Protein AF-C5KMA2-F1 (afdb_monomer)

Nearest PDB structures (foldseek):
  8utm-assembly1_E  TM=3.284E-01  e=1.415E-01  synthetic construct
  1k3s-assembly1_B  TM=2.053E-01  e=3.858E-01  Salmonella enterica
  8ayv-assembly1_B  TM=1.924E-01  e=4.341E-01  Pseudomonas putida KT2440

Mean predicted aligned error: 7.2 Å

Solvent-accessible surface area (backbone atoms only — not comparable to full-atom values): 13976 Å² total; per-residue (Å²): 108,71,67,28,50,58,57,53,52,72,71,67,82,61,58,69,71,65,52,49,52,53,50,47,38,59,74,72,60,26,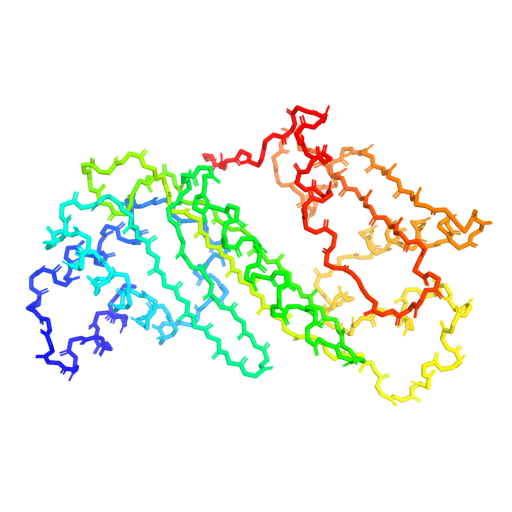44,60,57,71,64,57,69,71,72,45,52,58,66,54,50,30,52,53,50,51,53,49,53,51,27,50,52,50,15,62,76,67,79,42,86,65,38,62,55,75,50,78,56,99,55,34,37,40,38,39,34,31,59,42,74,76,54,41,55,57,48,53,52,49,55,38,52,64,57,68,69,50,72,90,52,49,74,48,79,45,80,48,55,29,74,33,28,94,40,98,89,44,89,40,25,35,35,36,40,39,35,40,59,39,63,51,66,82,91,56,58,70,82,76,48,73,84,60,57,58,51,88,74,76,41,34,65,64,62,57,73,77,41,55,71,73,58,48,52,54,52,34,55,49,44,49,50,19,66,73,66,65,36,72,42,76,48,76,47,76,40,53,71,92,79,34,86,53,90,89,39,69,40,80,49,77,44,70,57,66,87,84,70,66,79,76,72,58,57,68,60,52,55,45,52,31,56,78,68,73,45,69,92,69,74,81,130

Foldseek 3Di:
DVLLLVLQVVVVPDDSVVSVVLVCCVPPPQAWDVVVVVVDDSVVVSVVSVLQVVQVVVCVVVVHLWGWDKDDDPFKIKIKTFPDPVTVVVVLVVVQVSQLPDDQWDKDKDKIWTPDRSDNPHDTTMIMIIIGIFHAPPPDDPVNCLLPLPCVRPPGPVVVVVDDPVVSVVSSVLSVVCSVVVAKDWDKDDDDCSRDVDPPDIDIDIDHNDPVPSDGPCSVVVVVVCVVVVHDPDSDD

InterPro domains:
  IPR055480 NAD-dependent glutamate dehydrogenase, N-terminal domain [PF23147] (1-57)
  IPR056365 NAD-specific glutamate dehydrogenase, second domain [PF23152] (67-193)

Organism: Perkinsus marinus (strain ATCC 50983 / TXsc) (NCBI:txid423536)

Radius of gyration: 19.98 Å; Cα contacts (8 Å, |Δi|>4): 292; chains: 1; bounding box: 49×38×52 Å

pLDDT: mean 85.27, std 11.68, range [31.72, 97.31]

Secondary structure (DSSP, 8-state):
-HHHHHHHHTT--S-HHHHHHHHHIIIIIS---HHHHHHS-HHHHHHHHHHHHHHHHHHHHTT----EEEEE-SSEEEEEEE--HHHHHHHHHHHHHHHHT-SSEEEEEEEEE-SS-SSTT-SSPEEEEEEEEEE--TTS-GGGGTT---HHHHS-HHHHHHS-HHHHHHHHHHHHHHHHHTS-EEEEEEPPTTT--STT-EEEEEE---SS-S----HHHHHHHHHHTT---PPP-

Structure (mmCIF, N/CA/C/O backbone):
data_AF-C5KMA2-F1
#
_entry.id   AF-C5KMA2-F1
#
loop_
_atom_site.group_PDB
_atom_site.id
_atom_site.type_symbol
_atom_site.label_atom_id
_atom_site.label_alt_id
_atom_site.label_comp_id
_atom_site.label_asym_id
_atom_site.label_entity_id
_atom_site.label_seq_id
_atom_site.pdbx_PDB_ins_code
_atom_site.Cartn_x
_atom_site.Cartn_y
_atom_site.Cartn_z
_atom_site.occupancy
_atom_site.B_iso_or_equiv
_atom_site.auth_seq_id
_atom_site.auth_comp_id
_atom_site.auth_asym_id
_atom_site.auth_atom_id
_atom_site.pdbx_PDB_model_num
ATOM 1 N N . MET A 1 1 ? -21.456 0.333 3.947 1.00 90.38 1 MET A N 1
ATOM 2 C CA . MET A 1 1 ? -21.870 0.334 5.371 1.00 90.38 1 MET A CA 1
ATOM 3 C C . MET A 1 1 ? -22.811 -0.823 5.721 1.00 90.38 1 MET A C 1
ATOM 5 O O . MET A 1 1 ? -22.363 -1.734 6.401 1.00 90.38 1 MET A O 1
ATOM 9 N N . THR A 1 2 ? -24.062 -0.872 5.239 1.00 93.31 2 THR A N 1
ATOM 10 C CA . THR A 1 2 ? -25.059 -1.894 5.658 1.00 93.31 2 THR A CA 1
ATOM 11 C C . THR A 1 2 ? -24.636 -3.343 5.397 1.00 93.31 2 THR A C 1
ATOM 13 O O . THR A 1 2 ? -24.846 -4.215 6.239 1.00 93.31 2 THR A O 1
ATOM 16 N N . GLN A 1 3 ? -23.999 -3.607 4.252 1.00 95.31 3 GLN A N 1
ATOM 17 C CA . GLN A 1 3 ? -23.481 -4.940 3.933 1.00 95.31 3 GLN A CA 1
ATOM 18 C C . GLN A 1 3 ? -22.364 -5.359 4.902 1.00 95.31 3 GLN A C 1
ATOM 20 O O . GLN A 1 3 ? -22.400 -6.470 5.411 1.00 95.31 3 GLN A O 1
ATOM 25 N N . VAL A 1 4 ? -21.429 -4.454 5.214 1.00 95.69 4 VAL A N 1
ATOM 26 C CA . VAL A 1 4 ? -20.349 -4.679 6.194 1.00 95.69 4 VAL A CA 1
ATOM 27 C C . VAL A 1 4 ? -20.921 -4.974 7.580 1.00 95.69 4 VAL A C 1
ATOM 29 O O . VAL A 1 4 ? -20.549 -5.971 8.189 1.00 95.69 4 VAL A O 1
ATOM 32 N N . PHE A 1 5 ? -21.894 -4.177 8.039 1.00 95.44 5 PHE A N 1
ATOM 33 C CA . PHE A 1 5 ? -22.592 -4.428 9.305 1.00 95.44 5 PHE A CA 1
ATOM 34 C C . PHE A 1 5 ? -23.215 -5.824 9.338 1.00 95.44 5 PHE A C 1
ATOM 36 O O . PHE A 1 5 ? -23.026 -6.564 10.297 1.00 95.44 5 PHE A O 1
ATOM 43 N N . SER A 1 6 ? -23.912 -6.196 8.262 1.00 94.94 6 SER A N 1
ATOM 44 C CA . SER A 1 6 ? -24.585 -7.492 8.146 1.00 94.94 6 SER A CA 1
ATOM 45 C C . SER A 1 6 ? -23.615 -8.673 8.148 1.00 94.94 6 SER A C 1
ATOM 47 O O . SER A 1 6 ? -24.009 -9.762 8.551 1.00 94.94 6 SER A O 1
ATOM 49 N N . ILE A 1 7 ? -22.381 -8.488 7.671 1.00 95.56 7 ILE A N 1
ATOM 50 C CA . ILE A 1 7 ? -21.339 -9.520 7.705 1.00 95.56 7 ILE A CA 1
ATOM 51 C C . ILE A 1 7 ? -20.840 -9.688 9.143 1.00 95.56 7 ILE A C 1
ATOM 53 O O . ILE A 1 7 ? -20.938 -10.783 9.682 1.00 95.56 7 ILE A O 1
ATOM 57 N N . ILE A 1 8 ? -20.409 -8.598 9.788 1.00 93.94 8 ILE A N 1
ATOM 58 C CA . ILE A 1 8 ? -19.794 -8.656 11.124 1.00 93.94 8 ILE A CA 1
ATOM 59 C C . ILE A 1 8 ? -20.809 -9.083 12.196 1.00 93.94 8 ILE A C 1
ATOM 61 O O . ILE A 1 8 ? -20.500 -9.899 13.059 1.00 93.94 8 ILE A O 1
ATOM 65 N N . ILE A 1 9 ? -22.050 -8.582 12.152 1.00 94.25 9 ILE A N 1
ATOM 66 C CA . ILE A 1 9 ? -23.041 -8.891 13.197 1.00 94.25 9 ILE A CA 1
ATOM 67 C C . ILE A 1 9 ? -23.449 -10.372 13.211 1.00 94.25 9 ILE A C 1
ATOM 69 O O . ILE A 1 9 ? -23.814 -10.897 14.261 1.00 94.25 9 ILE A O 1
ATOM 73 N N . LYS A 1 10 ? -23.365 -11.063 12.064 1.00 92.62 10 LYS A N 1
ATOM 74 C CA . LYS A 1 10 ? -23.682 -12.497 11.956 1.00 92.62 10 LYS A CA 1
ATOM 75 C C . LYS A 1 10 ? -22.701 -13.382 12.718 1.00 92.62 10 LYS A C 1
ATOM 77 O O . LYS A 1 10 ? -23.063 -14.500 13.064 1.00 92.62 10 LYS A O 1
ATOM 82 N N . GLU A 1 11 ? -21.498 -12.892 12.993 1.00 88.31 11 GLU A N 1
ATOM 83 C CA . GLU A 1 11 ? -20.495 -13.615 13.776 1.00 88.31 11 GLU A CA 1
ATOM 84 C C . GLU A 1 11 ? -20.852 -13.643 15.272 1.00 88.31 11 GLU A C 1
ATOM 86 O O . GLU A 1 11 ? -20.332 -14.470 16.014 1.00 88.31 11 GLU A O 1
ATOM 91 N N . GLY A 1 12 ? -21.761 -12.768 15.728 1.00 86.62 12 GLY A N 1
ATOM 92 C CA . GLY A 1 12 ? -22.309 -12.794 17.089 1.00 86.62 12 GLY A CA 1
ATOM 93 C C . GLY A 1 12 ? -21.349 -12.333 18.191 1.00 86.62 12 GLY A C 1
ATOM 94 O O . GLY A 1 12 ? -21.665 -12.484 19.368 1.00 86.62 12 GLY A O 1
ATOM 95 N N . VAL A 1 13 ? -20.194 -11.764 17.829 1.00 85.88 13 VAL A N 1
ATOM 96 C CA . VAL A 1 13 ? -19.135 -11.364 18.777 1.00 85.88 13 VAL A CA 1
ATOM 97 C C . VAL A 1 13 ? -19.357 -9.959 19.353 1.00 85.88 13 VAL A C 1
ATOM 99 O O . VAL A 1 13 ? -19.002 -9.690 20.499 1.00 85.88 13 VAL A O 1
ATOM 102 N N . LEU A 1 14 ? -19.944 -9.044 18.574 1.00 87.62 14 LEU A N 1
ATOM 103 C CA . LEU A 1 14 ? -20.042 -7.619 18.909 1.00 87.62 14 LEU A CA 1
ATOM 104 C C . LEU A 1 14 ? -21.494 -7.173 19.116 1.00 87.62 14 LEU A C 1
ATOM 106 O O . LEU A 1 14 ? -22.400 -7.576 18.388 1.00 87.62 14 LEU A O 1
ATOM 110 N N . ALA A 1 15 ? -21.715 -6.272 20.077 1.00 91.00 15 ALA A N 1
ATOM 111 C CA . ALA A 1 15 ? -23.022 -5.659 20.297 1.00 91.00 15 ALA A CA 1
ATOM 112 C C . ALA A 1 15 ? -23.399 -4.723 19.134 1.00 91.00 15 ALA A C 1
ATOM 114 O O . ALA A 1 15 ? -22.615 -3.858 18.742 1.00 91.00 15 ALA A O 1
ATOM 115 N N . ALA A 1 16 ? -24.629 -4.850 18.625 1.00 90.31 16 ALA A N 1
ATOM 116 C CA . ALA A 1 16 ? -25.096 -4.145 17.426 1.00 90.31 16 ALA A CA 1
ATOM 117 C C . ALA A 1 16 ? -24.931 -2.616 17.493 1.00 90.31 16 ALA A C 1
ATOM 119 O O . ALA A 1 16 ? -24.483 -2.007 16.524 1.00 90.31 16 ALA A O 1
ATOM 120 N N . GLY A 1 17 ? -25.262 -1.998 18.633 1.00 90.50 17 GLY A N 1
ATOM 121 C CA . GLY A 1 17 ? -25.163 -0.545 18.807 1.00 90.50 17 GLY A CA 1
ATOM 122 C C . GLY A 1 17 ? -23.725 -0.035 18.699 1.00 90.50 17 GLY A C 1
ATOM 123 O O . GLY A 1 17 ? -23.449 0.876 17.922 1.00 90.50 17 GLY A O 1
ATOM 124 N N . SER A 1 18 ? -22.798 -0.670 19.421 1.00 89.50 18 SER A N 1
ATOM 125 C CA . SER A 1 18 ? -21.374 -0.324 19.379 1.00 89.50 18 SER A CA 1
ATOM 126 C C . SER A 1 18 ? -20.759 -0.606 18.008 1.00 89.50 18 SER A C 1
ATOM 128 O O . SER A 1 18 ? -20.008 0.216 17.495 1.00 89.50 18 SER A O 1
ATOM 130 N N . LEU A 1 19 ? -21.124 -1.724 17.369 1.00 94.31 19 LEU A N 1
ATOM 131 C CA . LEU A 1 19 ? -20.658 -2.047 16.020 1.00 94.31 19 LEU A CA 1
ATOM 132 C C . LEU A 1 19 ? -21.102 -0.995 14.993 1.00 94.31 19 LEU A C 1
ATOM 134 O O . LEU A 1 19 ? -20.324 -0.614 14.121 1.00 94.31 19 LEU A O 1
ATOM 138 N N . TRP A 1 20 ? -22.345 -0.517 15.079 1.00 94.81 20 TRP A N 1
ATOM 139 C CA . TRP A 1 20 ? -22.832 0.500 14.151 1.00 94.81 20 TRP A CA 1
ATOM 140 C C . TRP A 1 20 ? -22.071 1.823 14.295 1.00 94.81 20 TRP A C 1
ATOM 142 O O . TRP A 1 20 ? -21.711 2.422 13.286 1.00 94.81 20 TRP A O 1
ATOM 152 N N . GLN A 1 21 ? -21.773 2.245 15.528 1.00 93.31 21 GLN A N 1
ATOM 153 C CA . GLN A 1 21 ? -20.958 3.438 15.787 1.00 93.31 21 GLN A CA 1
ATOM 154 C C . GLN A 1 21 ? -19.555 3.311 15.183 1.00 93.31 21 GLN A C 1
ATOM 156 O O . GLN A 1 21 ? -19.099 4.228 14.505 1.00 93.31 21 GLN A O 1
ATOM 161 N N . GLU A 1 22 ? -18.909 2.155 15.348 1.00 94.06 22 GLU A N 1
ATOM 162 C CA . GLU A 1 22 ? -17.604 1.874 14.735 1.00 94.06 22 GLU A CA 1
ATOM 163 C C . GLU A 1 22 ? -17.662 1.940 13.200 1.00 94.06 22 GLU A C 1
ATOM 165 O O . GLU A 1 22 ? -16.793 2.539 12.569 1.00 94.06 22 GLU A O 1
ATOM 170 N N . ILE A 1 23 ? -18.716 1.398 12.580 1.00 95.25 23 ILE A N 1
ATOM 171 C CA . ILE A 1 23 ? -18.906 1.470 11.122 1.00 95.25 23 ILE A CA 1
ATOM 172 C C . ILE A 1 23 ? -19.123 2.907 10.649 1.00 95.25 23 ILE A C 1
ATOM 174 O O . ILE A 1 23 ? -18.573 3.291 9.616 1.00 95.25 23 ILE A O 1
ATOM 178 N N . VAL A 1 24 ? -19.932 3.695 11.362 1.00 95.25 24 VAL A N 1
ATOM 179 C CA . VAL A 1 24 ? -20.155 5.108 11.025 1.00 95.25 24 VAL A CA 1
ATOM 180 C C . VAL A 1 24 ? -18.837 5.866 11.083 1.00 95.25 24 VAL A C 1
ATOM 182 O O . VAL A 1 24 ? -18.473 6.507 10.098 1.00 95.25 24 VAL A O 1
ATOM 185 N N . TYR A 1 25 ? -18.083 5.705 12.169 1.00 94.69 25 TYR A N 1
ATOM 186 C CA . TYR A 1 25 ? -16.790 6.356 12.315 1.00 94.69 25 TYR A CA 1
ATOM 187 C C . TYR A 1 25 ? -15.830 5.965 11.184 1.00 94.69 25 TYR A C 1
ATOM 189 O O . TYR A 1 25 ? -15.267 6.827 10.511 1.00 94.69 25 TYR A O 1
ATOM 197 N N . TYR A 1 26 ? -15.712 4.665 10.904 1.00 94.81 26 TYR A N 1
ATOM 198 C CA . TYR A 1 26 ? -14.806 4.127 9.891 1.00 94.81 26 TYR A CA 1
ATOM 199 C C . TYR A 1 26 ? -15.090 4.640 8.470 1.00 94.81 26 TYR A C 1
ATOM 201 O O . TYR A 1 26 ? -14.161 4.933 7.719 1.00 94.81 26 TYR A O 1
ATOM 209 N N . PHE A 1 27 ? -16.367 4.751 8.091 1.00 94.56 27 PHE A N 1
ATOM 210 C CA . PHE A 1 27 ? -16.761 5.162 6.739 1.00 94.56 27 PHE A CA 1
ATOM 211 C C . PHE A 1 27 ? -16.897 6.677 6.566 1.00 94.56 27 PHE A C 1
ATOM 213 O O . PHE A 1 27 ? -16.643 7.170 5.470 1.00 94.56 27 PHE A O 1
ATOM 220 N N . ALA A 1 28 ? -17.344 7.400 7.596 1.00 93.06 28 ALA A N 1
ATOM 221 C CA . ALA A 1 28 ? -17.749 8.800 7.461 1.00 93.06 28 ALA A CA 1
ATOM 222 C C . ALA A 1 28 ? -16.820 9.788 8.175 1.00 93.06 28 ALA A C 1
ATOM 224 O O . ALA A 1 28 ? -16.742 10.942 7.764 1.00 93.06 28 ALA A O 1
ATOM 225 N N . GLU A 1 29 ? -16.128 9.369 9.236 1.00 93.88 29 GLU A N 1
ATOM 226 C CA . GLU A 1 29 ? -15.420 10.309 10.113 1.00 93.88 29 GLU A CA 1
ATOM 227 C C . GLU A 1 29 ? -13.907 10.137 10.107 1.00 93.88 29 GLU A C 1
ATOM 229 O O . GLU A 1 29 ? -13.205 11.137 10.259 1.00 93.88 29 GLU A O 1
ATOM 234 N N . LEU A 1 30 ? -13.418 8.907 9.919 1.00 93.56 30 LEU A N 1
ATOM 235 C CA . LEU A 1 30 ? -11.996 8.561 9.920 1.00 93.56 30 LEU A CA 1
ATOM 236 C C . LEU A 1 30 ? -11.228 9.245 8.775 1.00 93.56 30 LEU A C 1
ATOM 238 O O . LEU A 1 30 ? -10.039 9.529 8.909 1.00 93.56 30 LEU A O 1
ATOM 242 N N . GLY A 1 31 ? -11.909 9.524 7.659 1.00 91.69 31 GLY A N 1
ATOM 243 C CA . GLY A 1 31 ? -11.324 10.188 6.492 1.00 91.69 31 GLY A CA 1
ATOM 244 C C . GLY A 1 31 ? -10.376 9.281 5.708 1.00 91.69 31 GLY A C 1
ATOM 245 O O . GLY A 1 31 ? -9.262 9.676 5.382 1.00 91.69 31 GLY A O 1
ATOM 246 N N . LEU A 1 32 ? -10.777 8.031 5.448 1.00 89.69 32 LEU A N 1
ATOM 247 C CA . LEU A 1 32 ? -10.055 7.163 4.513 1.00 89.69 32 LEU A CA 1
ATOM 248 C C . LEU A 1 32 ? -10.316 7.608 3.072 1.00 89.69 32 LEU A C 1
ATOM 250 O O . LEU A 1 32 ? -11.453 7.889 2.690 1.00 89.69 32 LEU A O 1
ATOM 254 N N . HIS A 1 33 ? -9.265 7.618 2.254 1.00 86.00 33 HIS A N 1
ATOM 255 C CA . HIS A 1 33 ? -9.368 8.037 0.860 1.00 86.00 33 HIS A CA 1
ATOM 256 C C . HIS A 1 33 ? -10.348 7.143 0.064 1.00 86.00 33 HIS A C 1
ATOM 258 O O . HIS A 1 33 ? -10.314 5.918 0.219 1.00 86.00 33 HIS A O 1
ATOM 264 N N . PRO A 1 34 ? -11.172 7.692 -0.856 1.00 86.81 34 PRO A N 1
ATOM 265 C CA . PRO A 1 34 ? -12.171 6.918 -1.601 1.00 86.81 34 PRO A CA 1
ATOM 266 C C . PRO A 1 34 ? -11.627 5.724 -2.396 1.00 86.81 34 PRO A C 1
ATOM 268 O O . PRO A 1 34 ? -12.372 4.782 -2.663 1.00 86.81 34 PRO A O 1
ATOM 271 N N . SER A 1 35 ? -10.345 5.738 -2.783 1.00 84.44 35 SER A N 1
ATOM 272 C CA . SER A 1 35 ? -9.710 4.584 -3.439 1.00 84.44 35 SER A CA 1
ATOM 273 C C . SER A 1 35 ? -9.721 3.335 -2.559 1.00 84.44 35 SER A C 1
ATOM 275 O O . SER A 1 35 ? -9.871 2.245 -3.099 1.00 84.44 35 SER A O 1
ATOM 277 N N . TYR A 1 36 ? -9.665 3.482 -1.230 1.00 91.38 36 TYR A N 1
ATOM 278 C CA . TYR A 1 36 ? -9.775 2.374 -0.282 1.00 91.38 36 TYR A CA 1
ATOM 279 C C . TYR A 1 36 ? -11.058 1.567 -0.524 1.00 91.38 36 TYR A C 1
ATOM 281 O O . TYR A 1 36 ? -11.030 0.362 -0.760 1.00 91.38 36 TYR A O 1
ATOM 289 N N . PHE A 1 37 ? -12.198 2.259 -0.542 1.00 92.62 37 PHE A N 1
ATOM 290 C CA . PHE A 1 37 ? -13.514 1.638 -0.691 1.00 92.62 37 PHE A CA 1
ATOM 291 C C . PHE A 1 37 ? -13.788 1.129 -2.111 1.00 92.62 37 PHE A C 1
ATOM 293 O O . PHE A 1 37 ? -14.700 0.331 -2.302 1.00 92.62 37 PHE A O 1
ATOM 300 N N . LYS A 1 38 ? -13.020 1.594 -3.105 1.00 89.06 38 LYS A N 1
ATOM 301 C CA . LYS A 1 38 ? -13.049 1.061 -4.475 1.00 89.06 38 LYS A CA 1
ATOM 302 C C . LYS A 1 38 ? -12.195 -0.196 -4.622 1.00 89.06 38 LYS A C 1
ATOM 304 O O . LYS A 1 38 ? -12.515 -1.039 -5.450 1.00 89.06 38 LYS A O 1
ATOM 309 N N . HIS A 1 39 ? -11.113 -0.288 -3.854 1.00 88.38 39 HIS A N 1
ATOM 310 C CA . HIS A 1 39 ? -10.154 -1.381 -3.935 1.00 88.38 39 HIS A CA 1
ATOM 311 C C . HIS A 1 39 ? -10.642 -2.633 -3.193 1.00 88.38 39 HIS A C 1
ATOM 313 O O . HIS A 1 39 ? -10.440 -3.747 -3.666 1.00 88.38 39 HIS A O 1
ATOM 319 N N . PHE A 1 40 ? -11.332 -2.466 -2.061 1.00 94.31 40 PHE A N 1
ATOM 320 C CA . PHE A 1 40 ? -11.769 -3.591 -1.234 1.00 94.31 40 PHE A CA 1
ATOM 321 C C . PHE A 1 40 ? -13.254 -3.920 -1.378 1.00 94.31 40 PHE A C 1
ATOM 323 O O . PHE A 1 40 ? -14.126 -3.051 -1.382 1.00 94.31 40 PHE A O 1
ATOM 330 N N . THR A 1 41 ? -13.554 -5.216 -1.397 1.00 95.69 41 THR A N 1
ATOM 331 C CA . THR A 1 41 ? -14.926 -5.722 -1.300 1.00 95.69 41 THR A CA 1
ATOM 332 C C . THR A 1 41 ? -15.502 -5.502 0.100 1.00 95.69 41 THR A C 1
ATOM 334 O O . THR A 1 41 ? -14.779 -5.410 1.092 1.00 95.69 41 THR A O 1
ATOM 337 N N . SER A 1 42 ? -16.831 -5.523 0.224 1.00 96.62 42 SER A N 1
ATOM 338 C CA . SER A 1 42 ? -17.501 -5.445 1.530 1.00 96.62 42 SER A CA 1
ATOM 339 C C . SER A 1 42 ? -17.058 -6.542 2.511 1.00 96.62 42 SER A C 1
ATOM 341 O O . SER A 1 42 ? -17.058 -6.301 3.714 1.00 96.62 42 SER A O 1
ATOM 343 N N . ALA A 1 43 ? -16.674 -7.729 2.027 1.00 95.75 43 ALA A N 1
ATOM 344 C CA . ALA A 1 43 ? -16.167 -8.812 2.874 1.00 95.75 43 ALA A CA 1
ATOM 345 C C . ALA A 1 43 ? -14.761 -8.514 3.415 1.00 95.75 43 ALA A C 1
ATOM 347 O O . ALA A 1 43 ? -14.517 -8.681 4.607 1.00 95.75 43 ALA A O 1
ATOM 348 N N . GLN A 1 44 ? -13.862 -8.000 2.571 1.00 95.69 44 GLN A N 1
ATOM 349 C CA . GLN A 1 44 ? -12.531 -7.563 3.005 1.00 95.69 44 GLN A CA 1
ATOM 350 C C . GLN A 1 44 ? -12.627 -6.389 3.983 1.00 95.69 44 GLN A C 1
ATOM 352 O O . GLN A 1 44 ? -12.022 -6.435 5.049 1.00 95.69 44 GLN A O 1
ATOM 357 N N . ILE A 1 45 ? -13.462 -5.385 3.692 1.00 97.19 45 ILE A N 1
ATOM 358 C CA . ILE A 1 45 ? -13.674 -4.252 4.606 1.00 97.19 45 ILE A CA 1
ATOM 359 C C . ILE A 1 45 ? -14.242 -4.731 5.949 1.00 97.19 45 ILE A C 1
ATOM 361 O O . ILE A 1 45 ? -13.836 -4.231 6.995 1.00 97.19 45 ILE A O 1
ATOM 365 N N . ALA A 1 46 ? -15.148 -5.716 5.947 1.00 96.56 46 ALA A N 1
ATOM 366 C CA . ALA A 1 46 ? -15.643 -6.318 7.182 1.00 96.56 46 ALA A CA 1
ATOM 367 C C . ALA A 1 46 ? -14.521 -6.981 7.995 1.00 96.56 46 ALA A C 1
ATOM 369 O O . ALA A 1 46 ? -14.422 -6.720 9.193 1.00 96.56 46 ALA A O 1
ATOM 370 N N . ARG A 1 47 ? -13.640 -7.753 7.342 1.00 95.56 47 ARG A N 1
ATOM 371 C CA . ARG A 1 47 ? -12.446 -8.347 7.970 1.00 95.56 47 ARG A CA 1
ATOM 372 C C . ARG A 1 47 ? -11.530 -7.268 8.558 1.00 95.56 47 ARG A C 1
ATOM 374 O O . ARG A 1 47 ? -11.161 -7.361 9.724 1.00 95.56 47 ARG A O 1
ATOM 381 N N . HIS A 1 48 ? -11.223 -6.216 7.798 1.00 96.56 48 HIS A N 1
ATOM 382 C CA . HIS A 1 48 ? -10.363 -5.114 8.249 1.00 96.56 48 HIS A CA 1
ATOM 383 C C . HIS A 1 48 ? -10.951 -4.376 9.453 1.00 96.56 48 HIS A C 1
ATOM 385 O O . HIS A 1 48 ? -10.239 -4.094 10.415 1.00 96.56 48 HIS A O 1
ATOM 391 N N . LEU A 1 49 ? -12.254 -4.085 9.425 1.00 95.94 49 LEU A N 1
ATOM 392 C CA . LEU A 1 49 ? -12.927 -3.422 10.535 1.00 95.94 49 LEU A CA 1
ATOM 393 C C . LEU A 1 49 ? -12.980 -4.316 11.778 1.00 95.94 49 LEU A C 1
ATOM 395 O O . LEU A 1 49 ? -12.784 -3.819 12.884 1.00 95.94 49 LEU A O 1
ATOM 399 N N . HIS A 1 50 ? -13.193 -5.623 11.614 1.00 93.75 50 HIS A N 1
ATOM 400 C CA . HIS A 1 50 ? -13.134 -6.565 12.730 1.00 93.75 50 HIS A CA 1
ATOM 401 C C . HIS A 1 50 ? -11.743 -6.538 13.387 1.00 93.75 50 HIS A C 1
ATOM 403 O O . HIS A 1 50 ? -11.641 -6.340 14.601 1.00 93.75 50 HIS A O 1
ATOM 409 N N . CYS A 1 51 ? -10.672 -6.647 12.594 1.00 95.69 51 CYS A N 1
ATOM 410 C CA . CYS A 1 51 ? -9.296 -6.541 13.085 1.00 95.69 51 CYS A CA 1
ATOM 411 C C . CYS A 1 51 ? -9.026 -5.194 13.772 1.00 95.69 51 CYS A C 1
ATOM 413 O O . CYS A 1 51 ? -8.432 -5.167 14.849 1.00 95.69 51 CYS A O 1
ATOM 415 N N . LEU A 1 52 ? -9.520 -4.086 13.211 1.00 96.00 52 LEU A N 1
ATOM 416 C CA . LEU A 1 52 ? -9.383 -2.761 13.813 1.00 96.00 52 LEU A CA 1
ATOM 417 C C . LEU A 1 52 ? -10.081 -2.674 15.176 1.00 96.00 52 LEU A C 1
ATOM 419 O O . LEU A 1 52 ? -9.500 -2.157 16.127 1.00 96.00 52 LEU A O 1
ATOM 423 N N . ILE A 1 53 ? -11.309 -3.186 15.294 1.00 94.75 53 ILE A N 1
ATOM 424 C CA . ILE A 1 53 ? -12.046 -3.201 16.564 1.00 94.75 53 ILE A CA 1
ATOM 425 C C . ILE A 1 53 ? -11.285 -4.030 17.605 1.00 94.75 53 ILE A C 1
ATOM 427 O O . ILE A 1 53 ? -11.135 -3.585 18.744 1.00 94.75 53 ILE A O 1
ATOM 431 N N . ALA A 1 54 ? -10.758 -5.196 17.221 1.00 94.19 54 ALA A N 1
ATOM 432 C CA . ALA A 1 54 ? -9.941 -6.023 18.106 1.00 94.19 54 ALA A CA 1
ATOM 433 C C . ALA A 1 54 ? -8.671 -5.283 18.565 1.00 94.19 54 ALA A C 1
ATOM 435 O O . ALA A 1 54 ? -8.403 -5.212 19.766 1.00 94.19 54 ALA A O 1
ATOM 436 N N . ALA A 1 55 ? -7.943 -4.655 17.640 1.00 95.56 55 ALA A N 1
ATOM 437 C CA . ALA A 1 55 ? -6.748 -3.874 17.952 1.00 95.56 55 ALA A CA 1
ATOM 438 C C . ALA A 1 55 ? -7.059 -2.686 18.881 1.00 95.56 55 ALA A C 1
ATOM 440 O O . ALA A 1 55 ? -6.341 -2.465 19.853 1.00 95.56 55 ALA A O 1
ATOM 441 N N . LYS A 1 56 ? -8.182 -1.984 18.668 1.00 94.25 56 LYS A N 1
ATOM 442 C CA . LYS A 1 56 ? -8.662 -0.915 19.565 1.00 94.25 56 LYS A CA 1
ATOM 443 C C . LYS A 1 56 ? -8.928 -1.422 20.980 1.00 94.25 56 LYS A C 1
ATOM 445 O O . LYS A 1 56 ? -8.632 -0.723 21.946 1.00 94.25 56 LYS A O 1
ATOM 450 N N . LYS A 1 57 ? -9.466 -2.636 21.126 1.00 93.31 57 LYS A N 1
ATOM 451 C CA . LYS A 1 57 ? -9.688 -3.247 22.445 1.00 93.31 57 LYS A CA 1
ATOM 452 C C . LYS A 1 57 ? -8.388 -3.620 23.146 1.00 93.31 57 LYS A C 1
ATOM 454 O O . LYS A 1 57 ? -8.291 -3.398 24.349 1.00 93.31 57 LYS A O 1
ATOM 459 N N . VAL A 1 58 ? -7.400 -4.128 22.410 1.00 94.38 58 VAL A N 1
ATOM 460 C CA . VAL A 1 58 ? -6.056 -4.383 22.954 1.00 94.38 58 VAL A CA 1
ATOM 461 C C . VAL A 1 58 ? -5.428 -3.077 23.431 1.00 94.38 58 VAL A C 1
ATOM 463 O O . VAL A 1 58 ? -5.054 -2.980 24.595 1.00 94.38 58 VAL A O 1
ATOM 466 N N . ALA A 1 59 ? -5.408 -2.059 22.572 1.00 93.25 59 ALA A N 1
ATOM 467 C CA . ALA A 1 59 ? -4.859 -0.743 22.875 1.00 93.25 59 ALA A CA 1
ATOM 468 C C . ALA A 1 59 ? -5.487 -0.145 24.146 1.00 93.25 59 ALA A C 1
ATOM 470 O O . ALA A 1 59 ? -4.768 0.183 25.091 1.00 93.25 59 ALA A O 1
ATOM 471 N N . GLN A 1 60 ? -6.825 -0.159 24.232 1.00 91.75 60 GLN A N 1
ATOM 472 C CA . GLN A 1 60 ? -7.577 0.274 25.412 1.00 91.75 60 GLN A CA 1
ATOM 473 C C . GLN A 1 60 ? -7.196 -0.505 26.683 1.00 91.75 60 GLN A C 1
ATOM 475 O O . GLN A 1 60 ? -7.037 0.099 27.740 1.00 91.75 60 GLN A O 1
ATOM 480 N N . ALA A 1 61 ? -7.056 -1.831 26.604 1.00 93.88 61 ALA A N 1
ATOM 481 C CA . ALA A 1 61 ? -6.705 -2.667 27.755 1.00 93.88 61 ALA A CA 1
ATOM 482 C C . ALA A 1 61 ? -5.254 -2.470 28.227 1.00 93.88 61 ALA A C 1
ATOM 484 O O . ALA A 1 61 ? -4.948 -2.726 29.388 1.00 93.88 61 ALA A O 1
ATOM 485 N N . THR A 1 62 ? -4.371 -2.030 27.329 1.00 93.19 62 THR A N 1
ATOM 486 C CA . THR A 1 62 ? -2.948 -1.782 27.610 1.00 93.19 62 THR A CA 1
ATOM 487 C C . THR A 1 62 ? -2.610 -0.311 27.854 1.00 93.19 62 THR A C 1
ATOM 489 O O . THR A 1 62 ? -1.432 0.013 27.958 1.00 93.19 62 THR A O 1
ATOM 492 N N . GLU A 1 63 ? -3.614 0.573 27.903 1.00 90.44 63 GLU A N 1
ATOM 493 C CA . GLU A 1 63 ? -3.425 2.031 28.002 1.00 90.44 63 GLU A CA 1
ATOM 494 C C . GLU A 1 63 ? -2.469 2.578 26.919 1.00 90.44 63 GLU A C 1
ATOM 496 O O . GLU A 1 63 ? -1.643 3.458 27.157 1.00 90.44 63 GLU A O 1
ATOM 501 N N . SER A 1 64 ? -2.574 2.024 25.708 1.00 89.31 64 SER A N 1
ATOM 502 C CA . SER A 1 64 ? -1.767 2.395 24.548 1.00 89.31 64 SER A CA 1
ATOM 503 C C . SER A 1 64 ? -2.632 3.057 23.480 1.00 89.31 64 SER A C 1
ATOM 505 O O . SER A 1 64 ? -3.778 2.668 23.278 1.00 89.31 64 SER A O 1
ATOM 507 N N . ASP A 1 65 ? -2.057 4.007 22.744 1.00 87.06 65 ASP A N 1
ATOM 508 C CA . ASP A 1 65 ? -2.664 4.577 21.534 1.00 87.06 65 ASP A CA 1
ATOM 509 C C . ASP A 1 65 ? -2.253 3.813 20.261 1.00 87.06 65 ASP A C 1
ATOM 511 O O . ASP A 1 65 ? -2.688 4.157 19.161 1.00 87.06 65 ASP A O 1
ATOM 515 N N . TYR A 1 66 ? -1.407 2.784 20.393 1.00 92.06 66 TYR A N 1
ATOM 516 C CA . TYR A 1 66 ? -0.865 2.030 19.268 1.00 92.06 66 TYR A CA 1
ATOM 517 C C . TYR A 1 66 ? -1.894 1.048 18.710 1.00 92.06 66 TYR A C 1
ATOM 519 O O . TYR A 1 66 ? -2.334 0.121 19.391 1.00 92.06 66 TYR A O 1
ATOM 527 N N . ILE A 1 67 ? -2.234 1.225 17.436 1.00 95.38 67 ILE A N 1
ATOM 528 C CA . ILE A 1 67 ? -3.103 0.315 16.693 1.00 95.38 67 ILE A CA 1
ATOM 529 C C . ILE A 1 67 ? -2.287 -0.285 15.565 1.00 95.38 67 ILE A C 1
ATOM 531 O O . ILE A 1 67 ? -1.799 0.451 14.713 1.00 95.38 67 ILE A O 1
ATOM 535 N N . HIS A 1 68 ? -2.177 -1.612 15.552 1.00 95.38 68 HIS A N 1
ATOM 536 C CA . HIS A 1 68 ? -1.525 -2.353 14.480 1.00 95.38 68 HIS A CA 1
ATOM 537 C C . HIS A 1 68 ? -2.194 -3.694 14.230 1.00 95.38 68 HIS A C 1
ATOM 539 O O . HIS A 1 68 ? -2.537 -4.400 15.180 1.00 95.38 68 HIS A O 1
ATOM 545 N N . PHE A 1 69 ? -2.327 -4.060 12.961 1.00 97.31 69 PHE A N 1
ATOM 546 C CA . PHE A 1 69 ? -2.547 -5.442 12.554 1.00 97.31 69 PHE A CA 1
ATOM 547 C C . PHE A 1 69 ? -2.067 -5.669 11.122 1.00 97.31 69 PHE A C 1
ATOM 549 O O . PHE A 1 69 ? -1.959 -4.736 10.324 1.00 97.31 69 PHE A O 1
ATOM 556 N N . GLU A 1 70 ? -1.833 -6.937 10.801 1.00 96.19 70 GLU A N 1
ATOM 557 C CA . GLU A 1 70 ? -1.475 -7.383 9.462 1.00 96.19 70 GLU A CA 1
ATOM 558 C C . GLU A 1 70 ? -2.310 -8.585 9.035 1.00 96.19 70 GLU A C 1
ATOM 560 O O . GLU A 1 70 ? -2.747 -9.399 9.853 1.00 96.19 70 GLU A O 1
ATOM 565 N N . ILE A 1 71 ? -2.569 -8.646 7.737 1.00 96.00 71 ILE A N 1
ATOM 566 C CA . ILE A 1 71 ? -3.211 -9.758 7.055 1.00 96.00 71 ILE A CA 1
ATOM 567 C C . ILE A 1 71 ? -2.322 -10.076 5.863 1.00 96.00 71 ILE A C 1
ATOM 569 O O . ILE A 1 71 ? -2.254 -9.291 4.922 1.00 96.00 71 ILE A O 1
ATOM 573 N N . GLU A 1 72 ? -1.651 -11.215 5.917 1.00 94.19 72 GLU A N 1
ATOM 574 C CA . GLU A 1 72 ? -0.793 -11.696 4.841 1.00 94.19 72 GLU A CA 1
ATOM 575 C C . GLU A 1 72 ? -1.412 -12.955 4.244 1.00 94.19 72 GLU A C 1
ATOM 577 O O . GLU A 1 72 ? -1.763 -13.897 4.957 1.00 94.19 72 GLU A O 1
ATOM 582 N N . ASP A 1 73 ? -1.558 -12.939 2.928 1.00 90.31 73 ASP A N 1
ATOM 583 C CA . ASP A 1 73 ? -1.964 -14.063 2.098 1.00 90.31 73 ASP A CA 1
ATOM 584 C C . ASP A 1 73 ? -0.839 -14.315 1.066 1.00 90.31 73 ASP A C 1
ATOM 586 O O . ASP A 1 73 ? 0.119 -13.555 0.981 1.00 90.31 73 ASP A O 1
ATOM 590 N N . ALA A 1 74 ? -0.914 -15.380 0.263 1.00 86.81 74 ALA A N 1
ATOM 591 C CA . ALA A 1 74 ? 0.182 -15.737 -0.657 1.00 86.81 74 ALA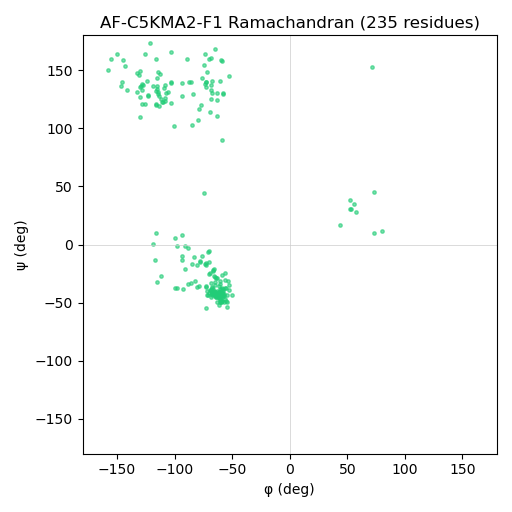 A CA 1
ATOM 592 C C . ALA A 1 74 ? 0.446 -14.699 -1.772 1.00 86.81 74 ALA A C 1
ATOM 594 O O . ALA A 1 74 ? 1.564 -14.599 -2.284 1.00 86.81 74 ALA A O 1
ATOM 595 N N . ASP A 1 75 ? -0.592 -13.954 -2.160 1.00 89.69 75 ASP A N 1
ATOM 596 C CA . ASP A 1 75 ? -0.566 -13.013 -3.285 1.00 89.69 75 ASP A CA 1
ATOM 597 C C . ASP A 1 75 ? -0.839 -11.563 -2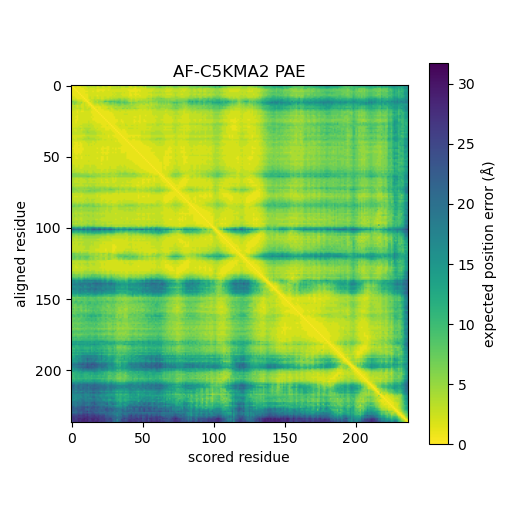.862 1.00 89.69 75 ASP A C 1
ATOM 599 O O . ASP A 1 75 ? -0.851 -10.663 -3.702 1.00 89.69 75 ASP A O 1
ATOM 603 N N . SER A 1 76 ? -1.046 -11.305 -1.571 1.00 92.62 76 SER A N 1
ATOM 604 C CA . SER A 1 76 ? -1.313 -9.956 -1.076 1.00 92.62 76 SER A CA 1
ATOM 605 C C . SER A 1 76 ? -0.998 -9.809 0.403 1.00 92.62 76 SER A C 1
ATOM 607 O O . SER A 1 76 ? -1.212 -10.741 1.173 1.00 92.62 76 SER A O 1
ATOM 609 N N . ALA A 1 77 ? -0.619 -8.605 0.811 1.00 94.62 77 ALA A N 1
ATOM 610 C CA . ALA A 1 77 ? -0.514 -8.244 2.214 1.00 94.62 77 ALA A CA 1
ATOM 611 C C . ALA A 1 77 ? -1.224 -6.921 2.505 1.00 94.62 77 ALA A C 1
ATOM 613 O O . ALA A 1 77 ? -1.259 -6.002 1.685 1.00 94.62 77 ALA A O 1
ATOM 614 N N . PHE A 1 78 ? -1.796 -6.826 3.696 1.00 96.38 78 PHE A N 1
ATOM 615 C CA . PHE A 1 78 ? -2.449 -5.639 4.215 1.00 96.38 78 PHE A CA 1
ATOM 616 C C . PHE A 1 78 ? -1.874 -5.336 5.590 1.00 96.38 78 PHE A C 1
ATOM 618 O O . PHE A 1 78 ? -2.008 -6.145 6.506 1.00 96.38 78 PHE A O 1
ATOM 625 N N . TYR A 1 79 ? -1.297 -4.152 5.750 1.00 96.31 79 TYR A N 1
ATOM 626 C CA . TYR A 1 79 ? -0.812 -3.658 7.032 1.00 96.31 79 TYR A CA 1
ATOM 627 C C . TYR A 1 79 ? -1.563 -2.388 7.389 1.00 96.31 79 TYR A C 1
ATOM 629 O O . TYR A 1 79 ? -1.748 -1.502 6.551 1.00 96.31 79 TYR A O 1
ATOM 637 N N . LEU A 1 80 ? -1.977 -2.276 8.643 1.00 95.62 80 LEU A N 1
ATOM 638 C CA . LEU A 1 80 ? -2.567 -1.062 9.184 1.00 95.62 80 LEU A CA 1
ATOM 639 C C . LEU A 1 80 ? -1.853 -0.724 10.476 1.00 95.62 80 LEU A C 1
ATOM 641 O O . LEU A 1 80 ? -1.774 -1.568 11.361 1.00 95.62 80 LEU A O 1
ATOM 645 N N . THR A 1 81 ? -1.366 0.508 10.581 1.00 95.44 81 THR A N 1
ATOM 646 C CA . THR A 1 81 ? -0.600 0.984 11.736 1.00 95.44 81 THR A CA 1
ATOM 647 C C . THR A 1 81 ? -0.941 2.437 12.052 1.00 95.44 81 THR A C 1
ATOM 649 O O . THR A 1 81 ? -1.339 3.195 11.166 1.00 95.44 81 THR A O 1
ATOM 652 N N . THR A 1 82 ? -0.785 2.877 13.296 1.00 93.56 82 THR A N 1
ATOM 653 C CA . THR A 1 82 ? -0.793 4.314 13.612 1.00 93.56 82 THR A CA 1
ATOM 654 C C . THR A 1 82 ? 0.447 4.997 13.047 1.00 93.56 82 THR A C 1
ATOM 656 O O . THR A 1 82 ? 1.558 4.498 13.207 1.00 93.56 82 THR A O 1
ATOM 659 N N . MET A 1 83 ? 0.269 6.183 12.461 1.00 90.12 83 MET A N 1
ATOM 660 C CA . MET A 1 83 ? 1.310 7.005 11.829 1.00 90.12 83 MET A CA 1
ATOM 661 C C . MET A 1 83 ? 2.228 7.716 12.836 1.00 90.12 83 MET A C 1
ATOM 663 O O . MET A 1 83 ? 2.526 8.904 12.704 1.00 90.12 83 MET A O 1
ATOM 667 N N . GLU A 1 84 ? 2.657 6.992 13.860 1.00 88.31 84 GLU A N 1
ATOM 668 C CA . GLU A 1 84 ? 3.727 7.397 14.759 1.00 88.31 84 GLU A CA 1
ATOM 669 C C . GLU A 1 84 ? 5.074 7.018 14.112 1.00 88.31 84 GLU A C 1
ATOM 671 O O . GLU A 1 84 ? 5.222 5.867 13.692 1.00 88.31 84 GLU A O 1
ATOM 676 N N . PRO A 1 85 ? 6.064 7.931 14.011 1.00 81.62 85 PRO A N 1
ATOM 677 C CA . PRO A 1 85 ? 7.273 7.710 13.208 1.00 81.62 85 PRO A CA 1
ATOM 678 C C . PRO A 1 85 ? 7.996 6.381 13.472 1.00 81.62 85 PRO A C 1
ATOM 680 O O . PRO A 1 85 ? 8.365 5.678 12.534 1.00 81.62 85 PRO A O 1
ATOM 683 N N . GLU A 1 86 ? 8.148 5.998 14.742 1.00 86.44 86 GLU A N 1
ATOM 684 C CA . GLU A 1 86 ? 8.816 4.749 15.134 1.00 86.44 86 GLU A CA 1
ATOM 685 C C . GLU A 1 86 ? 8.018 3.499 14.734 1.00 86.44 86 GLU A C 1
ATOM 687 O O . GLU A 1 86 ? 8.595 2.467 14.398 1.00 86.44 86 GLU A O 1
ATOM 692 N N . LYS A 1 87 ? 6.683 3.581 14.740 1.00 88.31 87 LYS A N 1
ATOM 693 C CA . LYS A 1 87 ? 5.786 2.466 14.393 1.00 88.31 87 LYS A CA 1
ATOM 694 C C . LYS A 1 87 ? 5.672 2.272 12.887 1.00 88.31 87 LYS A C 1
ATOM 696 O O . LYS A 1 87 ? 5.617 1.138 12.406 1.00 88.31 87 LYS A O 1
ATOM 701 N N . VAL A 1 88 ? 5.695 3.378 12.146 1.00 86.38 88 VAL A N 1
ATOM 702 C CA . VAL A 1 88 ? 5.734 3.360 10.682 1.00 86.38 88 VAL A CA 1
ATOM 703 C C . VAL A 1 88 ? 7.014 2.687 10.204 1.00 86.38 88 VAL A C 1
ATOM 705 O O . VAL A 1 88 ? 6.924 1.790 9.379 1.00 86.38 88 VAL A O 1
ATOM 708 N N . ALA A 1 89 ? 8.174 3.009 10.788 1.00 84.94 89 ALA A N 1
ATOM 709 C CA . ALA A 1 89 ? 9.441 2.372 10.416 1.00 84.94 89 ALA A CA 1
ATOM 710 C C . ALA A 1 89 ? 9.424 0.839 10.594 1.00 84.94 89 ALA A C 1
ATOM 712 O O . ALA A 1 89 ? 9.953 0.109 9.759 1.00 84.94 89 ALA A O 1
ATOM 713 N N . ILE A 1 90 ? 8.778 0.340 11.655 1.00 90.06 90 ILE A N 1
ATOM 714 C CA . ILE A 1 90 ? 8.590 -1.105 11.870 1.00 90.06 90 ILE A CA 1
ATOM 715 C C . ILE A 1 90 ? 7.695 -1.705 10.778 1.00 90.06 90 ILE A C 1
ATOM 717 O O . ILE A 1 90 ? 7.962 -2.800 10.289 1.00 90.06 90 ILE A O 1
ATOM 721 N N . THR A 1 91 ? 6.638 -0.994 10.389 1.00 90.44 91 THR A N 1
ATOM 722 C CA . THR A 1 91 ? 5.701 -1.459 9.356 1.00 90.44 91 THR A CA 1
ATOM 723 C C . THR A 1 91 ? 6.348 -1.443 7.971 1.00 90.44 91 THR A C 1
ATOM 725 O O . THR A 1 91 ? 6.227 -2.424 7.247 1.00 90.44 91 THR A O 1
ATOM 728 N N . ASP A 1 92 ? 7.112 -0.401 7.637 1.00 88.25 92 ASP A N 1
ATOM 729 C CA . ASP A 1 92 ? 7.905 -0.321 6.405 1.00 88.25 92 ASP A CA 1
ATOM 730 C C . ASP A 1 92 ? 8.881 -1.503 6.298 1.00 88.25 92 ASP A C 1
ATOM 732 O O . ASP A 1 92 ? 8.995 -2.116 5.236 1.00 88.25 92 ASP A O 1
ATOM 736 N N . ALA A 1 93 ? 9.541 -1.873 7.404 1.00 89.00 93 ALA A N 1
ATOM 737 C CA . ALA A 1 93 ? 10.439 -3.026 7.438 1.00 89.00 93 ALA A CA 1
ATOM 738 C C . ALA A 1 93 ? 9.704 -4.347 7.155 1.00 89.00 93 ALA A C 1
ATOM 740 O O . ALA A 1 93 ? 10.222 -5.174 6.408 1.00 89.00 93 ALA A O 1
ATOM 741 N N . LYS A 1 94 ? 8.486 -4.525 7.685 1.00 91.44 94 LYS A N 1
ATOM 742 C CA . LYS A 1 94 ? 7.647 -5.701 7.396 1.00 91.44 94 LYS A CA 1
ATOM 743 C C . LYS A 1 94 ? 7.173 -5.745 5.946 1.00 91.44 94 LYS A C 1
ATOM 745 O O . LYS A 1 94 ? 7.244 -6.791 5.311 1.00 91.44 94 LYS A O 1
ATOM 750 N N . VAL A 1 95 ? 6.743 -4.607 5.400 1.00 90.94 95 VAL A N 1
ATOM 751 C CA . VAL A 1 95 ? 6.368 -4.498 3.981 1.00 90.94 95 VAL A CA 1
ATOM 752 C C . VAL A 1 95 ? 7.562 -4.866 3.096 1.00 90.94 95 VAL A C 1
ATOM 754 O O . VAL A 1 95 ? 7.414 -5.629 2.142 1.00 90.94 95 VAL A O 1
ATOM 757 N N . ALA A 1 96 ? 8.755 -4.365 3.427 1.00 89.00 96 ALA A N 1
ATOM 758 C CA . ALA A 1 96 ? 9.979 -4.710 2.717 1.00 89.00 96 ALA A CA 1
ATOM 759 C C . ALA A 1 96 ? 10.326 -6.201 2.852 1.00 89.00 96 ALA A C 1
ATOM 761 O O . ALA A 1 96 ? 10.688 -6.815 1.855 1.00 89.00 96 ALA A O 1
ATOM 762 N N . GLU A 1 97 ? 10.189 -6.796 4.041 1.00 89.38 97 GLU A N 1
ATOM 763 C CA . GLU A 1 97 ? 10.393 -8.234 4.262 1.00 89.38 97 GLU A CA 1
ATOM 764 C C . GLU A 1 97 ? 9.472 -9.069 3.368 1.00 89.38 97 GLU A C 1
ATOM 766 O O . GLU A 1 97 ? 9.964 -9.923 2.633 1.00 89.38 97 GLU A O 1
ATOM 771 N N . TYR A 1 98 ? 8.172 -8.759 3.349 1.00 88.75 98 TYR A N 1
ATOM 772 C CA . TYR A 1 98 ? 7.190 -9.449 2.513 1.00 88.75 98 TYR A CA 1
ATOM 773 C C . TYR A 1 98 ? 7.538 -9.357 1.020 1.00 88.75 98 TYR A C 1
ATOM 775 O O . TYR A 1 98 ? 7.524 -10.363 0.312 1.00 88.75 98 TYR A O 1
ATOM 783 N N . ILE A 1 99 ? 7.928 -8.173 0.538 1.00 88.75 99 ILE A N 1
ATOM 784 C CA . ILE A 1 99 ? 8.313 -7.952 -0.867 1.00 88.75 99 ILE A CA 1
ATOM 785 C C . ILE A 1 99 ? 9.630 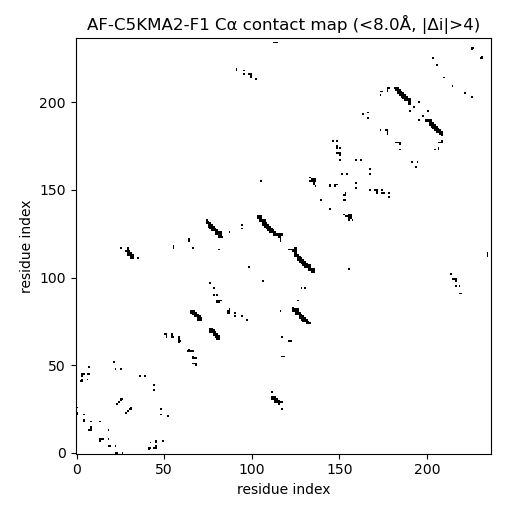-8.655 -1.215 1.00 88.75 99 ILE A C 1
ATOM 787 O O . ILE A 1 99 ? 9.758 -9.235 -2.292 1.00 88.75 99 ILE A O 1
ATOM 791 N N . ASN A 1 100 ? 10.602 -8.659 -0.305 1.00 84.19 100 ASN A N 1
ATOM 792 C CA . ASN A 1 100 ? 11.907 -9.284 -0.526 1.00 84.19 100 ASN A CA 1
ATOM 793 C C . ASN A 1 100 ? 11.841 -10.824 -0.556 1.00 84.19 100 ASN A C 1
ATOM 795 O O . ASN A 1 100 ? 12.843 -11.468 -0.862 1.00 84.19 100 ASN A O 1
ATOM 799 N N . THR A 1 101 ? 10.682 -11.431 -0.270 1.00 74.31 101 THR A N 1
ATOM 800 C CA . THR A 1 101 ? 10.465 -12.874 -0.478 1.00 74.31 101 THR A CA 1
ATOM 801 C C . THR A 1 101 ? 10.251 -13.260 -1.946 1.00 74.31 101 THR A C 1
ATOM 803 O O . THR A 1 101 ? 10.234 -14.452 -2.265 1.00 74.31 101 THR A O 1
ATOM 806 N N . ALA A 1 102 ? 10.080 -12.294 -2.854 1.00 66.50 102 ALA A N 1
ATOM 807 C CA . ALA A 1 102 ? 9.775 -12.590 -4.247 1.00 66.50 102 ALA A CA 1
ATOM 808 C C . ALA A 1 102 ? 10.943 -13.147 -5.052 1.00 66.50 102 ALA A C 1
ATOM 810 O O . ALA A 1 102 ? 12.065 -12.651 -5.022 1.00 66.50 102 ALA A O 1
ATOM 811 N N . GLN A 1 103 ? 10.594 -14.117 -5.891 1.00 71.25 103 GLN A N 1
ATOM 812 C CA . GLN A 1 103 ? 11.319 -14.480 -7.101 1.00 71.25 103 GLN A CA 1
ATOM 813 C C . GLN A 1 103 ? 10.335 -14.383 -8.270 1.00 71.25 103 GLN A C 1
ATOM 815 O O . GLN A 1 103 ? 9.157 -14.711 -8.105 1.00 71.25 103 GLN A O 1
ATOM 820 N N . ASP A 1 104 ? 10.803 -13.890 -9.416 1.00 75.62 104 ASP A N 1
ATOM 821 C CA . ASP A 1 104 ? 10.074 -13.861 -10.694 1.00 75.62 104 ASP A CA 1
ATOM 822 C C . ASP A 1 104 ? 8.671 -13.218 -10.659 1.00 75.62 104 ASP A C 1
ATOM 824 O O . ASP A 1 104 ? 7.774 -13.583 -11.419 1.00 75.62 104 ASP A O 1
ATOM 828 N N . CYS A 1 105 ? 8.454 -12.237 -9.781 1.00 82.44 105 CYS A N 1
ATOM 829 C CA . CYS A 1 105 ? 7.196 -11.495 -9.699 1.00 82.44 105 CYS A CA 1
ATOM 830 C C . CYS A 1 105 ? 7.422 -10.026 -9.328 1.00 82.44 105 CYS A C 1
ATOM 832 O O . CYS A 1 105 ? 8.467 -9.647 -8.802 1.00 82.44 105 CYS A O 1
ATOM 834 N N . GLY A 1 106 ? 6.438 -9.191 -9.651 1.00 84.25 106 GLY A N 1
ATOM 835 C CA . GLY A 1 106 ? 6.391 -7.784 -9.271 1.00 84.25 106 GLY A CA 1
ATOM 836 C C . GLY A 1 106 ? 5.426 -7.553 -8.113 1.00 84.25 106 GLY A C 1
ATOM 837 O O . GLY A 1 106 ? 4.570 -8.388 -7.822 1.00 84.25 106 GLY A O 1
ATOM 838 N N . PHE A 1 107 ? 5.510 -6.382 -7.489 1.00 87.50 107 PHE A N 1
ATOM 839 C CA . PHE A 1 107 ? 4.517 -5.939 -6.514 1.00 87.50 107 PHE A CA 1
ATOM 840 C C . PHE A 1 107 ? 4.033 -4.532 -6.817 1.00 87.50 107 PHE A C 1
ATOM 842 O O . PHE A 1 107 ? 4.778 -3.683 -7.307 1.00 87.50 107 PHE A O 1
ATOM 849 N N . SER A 1 108 ? 2.782 -4.274 -6.457 1.00 87.81 108 SER A N 1
ATOM 850 C CA . SER A 1 108 ? 2.264 -2.924 -6.292 1.00 87.81 108 SER A CA 1
ATOM 851 C C . SER A 1 108 ? 2.064 -2.659 -4.810 1.00 87.81 108 SER A C 1
ATOM 853 O O . SER A 1 108 ? 1.385 -3.425 -4.134 1.00 87.81 108 SER A O 1
ATOM 855 N N . VAL A 1 109 ? 2.646 -1.568 -4.318 1.00 88.38 109 VAL A N 1
ATOM 856 C CA . VAL A 1 109 ? 2.431 -1.092 -2.952 1.00 88.38 109 VAL A CA 1
ATOM 857 C C . VAL A 1 109 ? 1.615 0.188 -3.015 1.00 88.38 109 VAL A C 1
ATOM 859 O O . VAL A 1 109 ? 2.011 1.160 -3.657 1.00 88.38 109 VAL A O 1
ATOM 862 N N . THR A 1 110 ? 0.471 0.191 -2.342 1.00 87.06 110 THR A N 1
ATOM 863 C CA . THR A 1 110 ? -0.374 1.369 -2.165 1.00 87.06 110 THR A CA 1
ATOM 864 C C . THR A 1 110 ? -0.352 1.779 -0.703 1.00 87.06 110 THR A C 1
ATOM 866 O O . THR A 1 110 ? -0.698 0.987 0.170 1.00 87.06 110 THR A O 1
ATOM 869 N N . PHE A 1 111 ? 0.004 3.034 -0.443 1.00 88.56 111 PHE A N 1
ATOM 870 C CA . PHE A 1 111 ? -0.091 3.636 0.881 1.00 88.56 111 PHE A CA 1
ATOM 871 C C . PHE A 1 111 ? -1.270 4.612 0.944 1.00 88.56 111 PHE A C 1
ATOM 873 O O . PHE A 1 111 ? -1.431 5.474 0.076 1.00 88.56 111 PHE A O 1
ATOM 880 N N . LEU A 1 112 ? -2.094 4.487 1.981 1.00 86.12 112 LEU A N 1
ATOM 881 C CA . LEU A 1 112 ? -3.220 5.372 2.261 1.00 86.12 112 LEU A CA 1
ATOM 882 C C . LEU A 1 112 ? -3.125 5.845 3.707 1.00 86.12 112 LEU A C 1
ATOM 884 O O . LEU A 1 112 ? -2.891 5.053 4.613 1.00 86.12 112 LEU A O 1
ATOM 888 N N . LYS A 1 113 ? -3.360 7.133 3.931 1.00 87.69 113 LYS A N 1
ATOM 889 C CA . LYS A 1 113 ? -3.371 7.736 5.263 1.00 87.69 113 LYS A CA 1
ATOM 890 C C . LYS A 1 113 ? -4.767 8.261 5.567 1.00 87.69 113 LYS A C 1
ATOM 892 O O . LYS A 1 113 ? -5.352 8.934 4.718 1.00 87.69 113 LYS A O 1
ATOM 897 N N . SER A 1 114 ? -5.296 7.956 6.748 1.00 91.25 114 SER A N 1
ATOM 898 C CA . SER A 1 114 ? -6.545 8.553 7.218 1.00 91.25 114 SER A CA 1
ATOM 899 C C . SER A 1 114 ? -6.334 10.007 7.645 1.00 91.25 114 SER A C 1
ATOM 901 O O . SER A 1 114 ? -5.236 10.409 8.036 1.00 91.25 114 SER A O 1
ATOM 903 N N . GLU A 1 115 ? -7.389 10.812 7.595 1.00 88.69 115 GLU A N 1
ATOM 904 C CA . GLU A 1 115 ? -7.337 12.190 8.098 1.00 88.69 115 GLU A CA 1
ATOM 905 C C . GLU A 1 115 ? -7.312 12.242 9.623 1.00 88.69 115 GLU A C 1
ATOM 907 O O . GLU A 1 115 ? -6.644 13.096 10.208 1.00 88.69 115 GLU A O 1
ATOM 912 N N . LYS A 1 116 ? -8.041 11.325 10.266 1.00 92.56 116 LYS A N 1
ATOM 913 C CA . LYS A 1 116 ? -8.201 11.294 11.718 1.00 92.56 116 LYS A CA 1
ATOM 914 C C . LYS A 1 116 ? -7.612 10.027 12.339 1.00 92.56 116 LYS A C 1
ATOM 916 O O . LYS A 1 116 ? -7.434 9.025 11.643 1.00 92.56 116 LYS A O 1
ATOM 921 N N . PRO A 1 117 ? -7.309 10.055 13.643 1.00 93.69 117 PRO A N 1
ATOM 922 C CA . PRO A 1 117 ? -6.932 8.874 14.414 1.00 93.69 117 PRO A CA 1
ATOM 923 C C . PRO A 1 117 ? -8.026 7.789 14.425 1.00 93.69 117 PRO A C 1
ATOM 925 O O . PRO A 1 117 ? -9.194 8.091 14.213 1.00 93.69 117 PRO A O 1
ATOM 928 N N . PRO A 1 118 ? -7.690 6.514 14.697 1.00 91.81 118 PRO A N 1
ATOM 929 C CA . PRO A 1 118 ? -8.670 5.415 14.778 1.00 91.81 118 PRO A CA 1
ATOM 930 C C . PRO A 1 118 ? -9.601 5.490 16.001 1.00 91.81 118 PRO A C 1
ATOM 932 O O . PRO A 1 118 ? -10.606 4.772 16.091 1.00 91.81 118 PRO A O 1
ATOM 935 N N . MET A 1 119 ? -9.231 6.319 16.972 1.00 86.69 119 MET A N 1
ATOM 936 C CA . MET A 1 119 ? -9.954 6.574 18.210 1.00 86.69 119 MET A CA 1
ATOM 937 C C . MET A 1 119 ? -10.139 8.090 18.337 1.00 86.69 119 MET A C 1
ATOM 939 O O . MET A 1 119 ? -9.174 8.802 18.076 1.00 86.69 119 MET A O 1
ATOM 943 N N . PRO A 1 120 ? -11.314 8.602 18.750 1.00 79.88 120 PRO A N 1
ATOM 944 C CA . PRO A 1 120 ? -11.551 10.046 18.863 1.00 79.88 120 PRO A CA 1
ATOM 945 C C . PRO A 1 120 ? -10.513 10.802 19.707 1.00 79.88 120 PRO A C 1
ATOM 947 O O . PRO A 1 120 ? -10.158 11.923 19.366 1.00 79.88 120 PRO A O 1
ATOM 950 N N . GLU A 1 121 ? -9.994 10.162 20.757 1.00 83.06 121 GLU A N 1
ATOM 951 C CA . GLU A 1 121 ? -8.965 10.707 21.659 1.00 83.06 121 GLU A CA 1
ATOM 952 C C . GLU A 1 121 ? -7.524 10.423 21.188 1.00 83.06 121 GLU A C 1
ATOM 954 O O . GLU A 1 121 ? -6.556 10.822 21.834 1.00 83.06 121 GLU A O 1
ATOM 959 N N . GLY A 1 122 ? -7.362 9.686 20.086 1.00 84.69 122 GLY A N 1
ATOM 960 C CA . GLY A 1 122 ? -6.058 9.289 19.568 1.00 84.69 122 GLY A CA 1
ATOM 961 C C . GLY A 1 122 ? -5.265 10.478 19.026 1.00 84.69 122 GLY A C 1
ATOM 962 O O . GLY A 1 122 ? -5.816 11.522 18.686 1.00 84.69 122 GLY A O 1
ATOM 963 N N . LYS A 1 123 ? -3.945 10.313 18.912 1.00 89.75 123 LYS A N 1
ATOM 964 C CA . LYS A 1 123 ? -3.042 11.383 18.443 1.00 89.75 123 LYS A CA 1
ATOM 965 C C . LYS A 1 123 ? -2.652 11.244 16.980 1.00 89.75 123 LYS A C 1
ATOM 967 O O . LYS A 1 123 ? -2.523 12.239 16.273 1.00 89.75 123 LYS A O 1
ATOM 972 N N . PHE A 1 124 ? -2.447 10.009 16.534 1.00 90.31 124 PHE A N 1
ATOM 973 C CA . PHE A 1 124 ? -1.892 9.720 15.219 1.00 90.31 124 PHE A CA 1
ATOM 974 C C . PHE A 1 124 ? -2.959 9.144 14.283 1.00 90.31 124 PHE A C 1
ATOM 976 O O . PHE A 1 124 ? -3.725 8.274 14.704 1.00 90.31 124 PHE A O 1
ATOM 983 N N . PRO A 1 125 ? -3.009 9.589 13.013 1.00 92.56 125 PRO A N 1
ATOM 984 C CA . PRO A 1 125 ? -3.856 8.969 12.000 1.00 92.56 125 PRO A CA 1
ATOM 985 C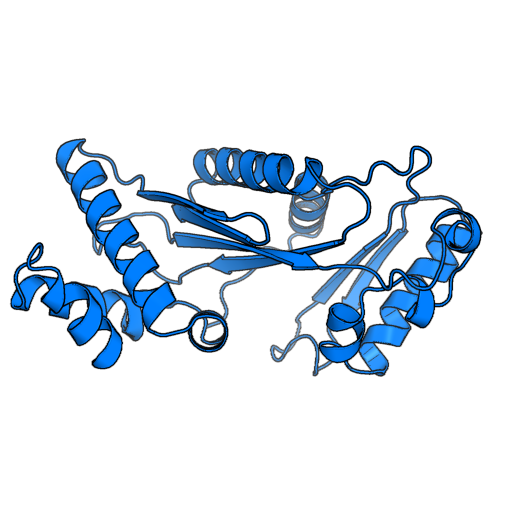 C . PRO A 1 125 ? -3.413 7.531 11.712 1.00 92.56 125 PRO A C 1
ATOM 987 O O . PRO A 1 125 ? -2.328 7.110 12.109 1.00 92.56 125 PRO A O 1
ATOM 990 N N . LEU A 1 126 ? -4.237 6.780 10.991 1.00 92.50 126 LEU A N 1
ATOM 991 C CA . LEU A 1 126 ? -3.892 5.460 10.481 1.00 92.50 126 LEU A CA 1
ATOM 992 C C . LEU A 1 126 ? -3.155 5.554 9.146 1.00 92.50 126 LEU A C 1
ATOM 994 O O . LEU A 1 126 ? -3.527 6.332 8.269 1.00 92.50 126 LEU A O 1
ATOM 998 N N . GLY A 1 127 ? -2.142 4.714 8.991 1.00 91.19 127 GLY A N 1
ATOM 999 C CA . GLY A 1 127 ? -1.535 4.342 7.726 1.00 91.19 127 GLY A CA 1
ATOM 1000 C C . GLY A 1 127 ? -2.010 2.956 7.325 1.00 91.19 127 GLY A C 1
ATOM 1001 O O . GLY A 1 127 ? -2.128 2.066 8.166 1.00 91.19 127 GLY A O 1
ATOM 1002 N N . VAL A 1 128 ? -2.290 2.784 6.042 1.00 92.69 128 VAL A N 1
ATOM 1003 C CA . VAL A 1 128 ? -2.694 1.524 5.433 1.00 92.69 128 VAL A CA 1
ATOM 1004 C C . VAL A 1 128 ? -1.746 1.241 4.282 1.00 92.69 128 VAL A C 1
ATOM 1006 O O . VAL A 1 128 ? -1.665 2.036 3.347 1.00 92.69 128 VAL A O 1
ATOM 1009 N N . PHE A 1 129 ? -1.065 0.105 4.345 1.00 93.06 129 PHE A N 1
ATOM 1010 C CA . PHE A 1 129 ? -0.214 -0.414 3.287 1.00 93.06 129 PHE A CA 1
ATOM 1011 C C . PHE A 1 129 ? -0.916 -1.611 2.663 1.00 93.06 129 PHE A C 1
ATOM 1013 O O . PHE A 1 129 ? -1.273 -2.562 3.357 1.00 93.06 129 PHE A O 1
ATOM 1020 N N . VAL A 1 130 ? -1.127 -1.549 1.357 1.00 92.56 130 VAL A N 1
ATOM 1021 C CA . VAL A 1 130 ? -1.712 -2.628 0.565 1.00 92.56 130 VAL A CA 1
ATOM 1022 C C . VAL A 1 130 ? -0.658 -3.083 -0.422 1.00 92.56 130 VAL A C 1
ATOM 1024 O O . VAL A 1 130 ? -0.179 -2.276 -1.216 1.00 92.56 130 VAL A O 1
ATOM 1027 N N . VAL A 1 131 ? -0.285 -4.351 -0.350 1.00 92.56 131 VAL A N 1
ATOM 1028 C CA . VAL A 1 131 ? 0.697 -4.973 -1.230 1.00 92.56 131 VAL A CA 1
ATOM 1029 C C . VAL A 1 131 ? -0.027 -6.004 -2.078 1.00 92.56 131 VAL A C 1
ATOM 1031 O O . VAL A 1 131 ? -0.579 -6.956 -1.539 1.00 92.56 131 VAL A O 1
ATOM 1034 N N . ASP A 1 132 ? -0.002 -5.826 -3.394 1.00 91.25 132 ASP A N 1
ATOM 1035 C CA . ASP A 1 132 ? -0.539 -6.776 -4.367 1.00 91.25 132 ASP A CA 1
ATOM 1036 C C . ASP A 1 132 ? 0.615 -7.409 -5.144 1.00 91.25 132 ASP A C 1
ATOM 1038 O O . ASP A 1 132 ? 1.379 -6.701 -5.810 1.00 91.25 132 ASP A O 1
ATOM 1042 N N . LYS A 1 133 ? 0.715 -8.739 -5.118 1.00 90.62 133 LYS A N 1
ATOM 1043 C CA . LYS A 1 133 ? 1.636 -9.484 -5.978 1.00 90.62 133 LYS A CA 1
ATOM 1044 C C . LYS A 1 133 ? 1.130 -9.476 -7.418 1.00 90.62 133 LYS A C 1
ATOM 1046 O O . LYS A 1 133 ? -0.065 -9.602 -7.693 1.00 90.62 133 LYS A O 1
ATOM 1051 N N . GLN A 1 134 ? 2.052 -9.332 -8.355 1.00 89.25 134 GLN A N 1
ATOM 1052 C CA . GLN A 1 134 ? 1.789 -9.287 -9.785 1.00 89.25 134 GLN A CA 1
ATOM 1053 C C . GLN A 1 134 ? 2.712 -10.264 -10.503 1.00 89.25 134 GLN A C 1
ATOM 1055 O O . GLN A 1 134 ? 3.908 -10.321 -10.236 1.00 89.25 134 GLN A O 1
ATOM 1060 N N . GLN A 1 135 ? 2.153 -11.028 -11.432 1.00 86.88 135 GLN A N 1
ATOM 1061 C CA . GLN A 1 135 ? 2.918 -11.975 -12.235 1.00 86.88 135 GLN A CA 1
ATOM 1062 C C . GLN A 1 135 ? 3.353 -11.315 -13.543 1.00 86.88 135 GLN A C 1
ATOM 1064 O O . GLN A 1 135 ? 2.578 -10.574 -14.159 1.00 86.88 135 GLN A O 1
ATOM 1069 N N . PHE A 1 136 ? 4.592 -11.583 -13.947 1.00 83.88 136 PHE A N 1
ATOM 1070 C CA . PHE A 1 136 ? 5.065 -11.264 -15.290 1.00 83.88 136 PHE A CA 1
ATOM 1071 C C . PHE A 1 136 ? 4.469 -12.240 -16.308 1.00 83.88 136 PHE A C 1
ATOM 1073 O O . PHE A 1 136 ? 3.941 -13.297 -15.948 1.00 83.88 136 PHE A O 1
ATOM 1080 N N . ASP A 1 137 ? 4.535 -11.882 -17.587 1.00 79.88 137 ASP A N 1
ATOM 1081 C CA . ASP A 1 137 ? 4.160 -12.813 -18.643 1.00 79.88 137 ASP A CA 1
ATOM 1082 C C . ASP A 1 137 ? 5.190 -13.953 -18.721 1.00 79.88 137 ASP A C 1
ATOM 1084 O O . ASP A 1 137 ? 6.350 -13.754 -19.065 1.00 79.88 137 ASP A O 1
ATOM 1088 N N . SER A 1 138 ? 4.750 -15.170 -18.398 1.00 75.38 138 SER A N 1
ATOM 1089 C CA . SER A 1 138 ? 5.588 -16.376 -18.409 1.00 75.38 138 SER A CA 1
ATOM 1090 C C . SER A 1 138 ? 5.983 -16.865 -19.809 1.00 75.38 138 SER A C 1
ATOM 1092 O O . SER A 1 138 ? 6.734 -17.834 -19.927 1.00 75.38 138 SER A O 1
ATOM 1094 N N . SER A 1 139 ? 5.443 -16.263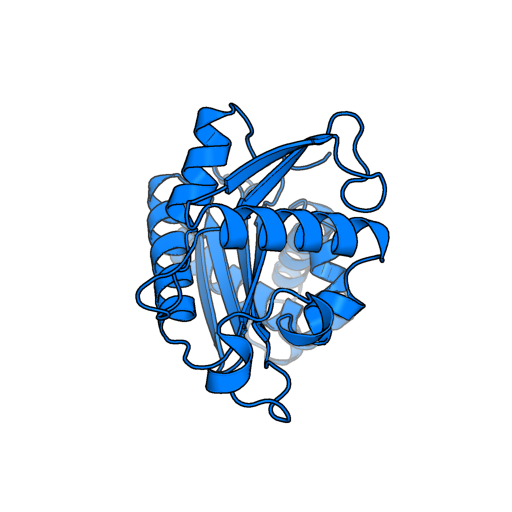 -20.874 1.00 76.69 139 SER A N 1
ATOM 1095 C CA . SER A 1 139 ? 5.743 -16.662 -22.254 1.00 76.69 139 SER A CA 1
ATOM 1096 C C . SER A 1 139 ? 7.142 -16.253 -22.717 1.00 76.69 139 SER A C 1
ATOM 1098 O O . SER A 1 139 ? 7.640 -16.815 -23.695 1.00 76.69 139 SER A O 1
ATOM 1100 N N . VAL A 1 140 ? 7.796 -15.336 -22.000 1.00 70.31 140 VAL A N 1
ATOM 1101 C CA . VAL A 1 140 ? 9.146 -14.862 -22.303 1.00 70.31 140 VAL A CA 1
ATOM 1102 C C . VAL A 1 140 ? 10.092 -15.252 -21.173 1.00 70.31 140 VAL A C 1
ATOM 1104 O O . VAL A 1 140 ? 9.771 -15.111 -19.994 1.00 70.31 140 VAL A O 1
ATOM 1107 N N . LYS A 1 141 ? 11.264 -15.792 -21.517 1.00 73.88 141 LYS A N 1
ATOM 1108 C CA . LYS A 1 141 ? 12.242 -16.205 -20.508 1.00 73.88 141 LYS A CA 1
ATOM 1109 C C . LYS A 1 141 ? 12.946 -14.985 -19.934 1.00 73.88 141 LYS A C 1
ATOM 1111 O O . LYS A 1 141 ? 13.316 -14.077 -20.668 1.00 73.88 141 LYS A O 1
ATOM 1116 N N . PHE A 1 142 ? 13.228 -15.027 -18.635 1.00 72.69 142 PHE A N 1
ATOM 1117 C CA . PHE A 1 142 ? 13.968 -13.977 -17.935 1.00 72.69 142 PHE A CA 1
ATOM 1118 C C . PHE A 1 142 ? 15.315 -13.633 -18.600 1.00 72.69 142 PHE A C 1
ATOM 1120 O O . PHE A 1 142 ? 15.678 -12.466 -18.706 1.00 72.69 142 PHE A O 1
ATOM 1127 N N . GLU A 1 143 ? 16.036 -14.644 -19.093 1.00 76.06 143 GLU A N 1
ATOM 1128 C CA . GLU A 1 143 ? 17.322 -14.494 -19.795 1.00 76.06 143 GLU A CA 1
ATOM 1129 C C . GLU A 1 143 ? 17.209 -13.610 -21.045 1.00 76.06 143 GLU A C 1
ATOM 1131 O O . GLU A 1 143 ? 18.095 -12.800 -21.314 1.00 76.06 143 GLU A O 1
ATOM 1136 N N . ASP A 1 144 ? 16.089 -13.718 -21.764 1.00 76.25 144 ASP A N 1
ATOM 1137 C CA . ASP A 1 144 ? 15.821 -12.957 -22.984 1.00 76.25 144 ASP A CA 1
ATOM 1138 C C . ASP A 1 144 ? 15.400 -11.505 -22.676 1.00 76.25 144 ASP A C 1
ATOM 1140 O O . ASP A 1 144 ? 15.421 -10.656 -23.562 1.00 76.25 144 ASP A O 1
ATOM 1144 N N . MET A 1 145 ? 15.052 -11.200 -21.419 1.00 78.31 145 MET A N 1
ATOM 1145 C CA . MET A 1 145 ? 14.584 -9.882 -20.963 1.00 78.31 145 MET A CA 1
ATOM 1146 C C . MET A 1 145 ? 15.683 -9.025 -20.321 1.00 78.31 145 MET A C 1
ATOM 1148 O O . MET A 1 145 ? 15.431 -7.894 -19.917 1.00 78.31 145 MET A O 1
ATOM 1152 N N . MET A 1 146 ? 16.913 -9.535 -20.216 1.00 77.62 146 MET A N 1
ATOM 1153 C CA . MET A 1 146 ? 17.989 -8.888 -19.449 1.00 77.62 146 MET A CA 1
ATOM 1154 C C . MET A 1 146 ? 18.445 -7.528 -19.994 1.00 77.62 146 MET A C 1
ATOM 1156 O O . MET A 1 146 ? 18.857 -6.667 -19.217 1.00 77.62 146 MET A O 1
ATOM 1160 N N . ASP A 1 147 ? 18.431 -7.368 -21.315 1.00 83.75 147 ASP A N 1
ATOM 1161 C CA . ASP A 1 147 ? 18.783 -6.123 -22.008 1.00 83.75 147 ASP A CA 1
ATOM 1162 C C . ASP A 1 147 ? 17.580 -5.537 -22.763 1.00 83.75 147 ASP A C 1
ATOM 1164 O O . ASP A 1 147 ? 17.732 -4.589 -23.532 1.00 83.75 147 ASP A O 1
ATOM 1168 N N . GLU A 1 148 ? 16.387 -6.095 -22.534 1.00 87.62 148 GLU A N 1
ATOM 1169 C CA . GLU A 1 148 ? 15.148 -5.570 -23.091 1.00 87.62 148 GLU A CA 1
ATOM 1170 C C . GLU A 1 148 ? 14.764 -4.279 -22.364 1.00 87.62 148 GLU A C 1
ATOM 1172 O O . GLU A 1 148 ? 14.833 -4.187 -21.134 1.00 87.62 148 GLU A O 1
ATOM 1177 N N . THR A 1 149 ? 14.367 -3.270 -23.133 1.00 89.88 149 THR A N 1
ATOM 1178 C CA . THR A 1 149 ? 13.931 -1.978 -22.598 1.00 89.88 149 THR A CA 1
ATOM 1179 C C . THR A 1 149 ? 12.478 -1.678 -22.924 1.00 89.88 149 THR A C 1
ATOM 1181 O O . THR A 1 149 ? 11.915 -0.773 -22.308 1.00 89.88 149 THR A O 1
ATOM 1184 N N . ASP A 1 150 ? 11.842 -2.421 -23.834 1.00 90.81 150 ASP A N 1
ATOM 1185 C CA . ASP A 1 150 ? 10.431 -2.250 -24.163 1.00 90.81 150 ASP A CA 1
ATOM 1186 C C . ASP A 1 150 ? 9.554 -2.561 -22.945 1.00 90.81 150 ASP A C 1
ATOM 1188 O O . ASP A 1 150 ? 9.392 -3.710 -22.517 1.00 90.81 150 ASP A O 1
ATOM 1192 N N . LEU A 1 151 ? 8.937 -1.509 -22.406 1.00 91.50 151 LEU A N 1
ATOM 1193 C CA . LEU A 1 151 ? 8.022 -1.572 -21.276 1.00 91.50 151 LEU A CA 1
ATOM 1194 C C . LEU A 1 151 ? 6.884 -2.574 -21.509 1.00 91.50 151 LEU A C 1
ATOM 1196 O O . LEU A 1 151 ? 6.404 -3.165 -20.544 1.00 91.50 151 LEU A O 1
ATOM 1200 N N . GLN A 1 152 ? 6.443 -2.779 -22.755 1.00 91.00 152 GLN A N 1
ATOM 1201 C CA . GLN A 1 152 ? 5.375 -3.738 -23.061 1.00 91.00 152 GLN A CA 1
ATOM 1202 C C . GLN A 1 152 ? 5.789 -5.191 -22.805 1.00 91.00 152 GLN A C 1
ATOM 1204 O O . GLN A 1 152 ? 4.916 -6.034 -22.606 1.00 91.00 152 GLN A O 1
ATOM 1209 N N . LEU A 1 153 ? 7.092 -5.478 -22.808 1.00 87.88 153 LEU A N 1
ATOM 1210 C CA . LEU A 1 153 ? 7.645 -6.813 -22.588 1.00 87.88 153 LEU A CA 1
ATOM 1211 C C . LEU A 1 153 ? 8.100 -7.011 -21.140 1.00 87.88 153 LEU A C 1
ATOM 1213 O O . LEU A 1 153 ? 7.905 -8.087 -20.579 1.00 87.88 153 LEU A O 1
ATOM 1217 N N . VAL A 1 154 ? 8.670 -5.973 -20.518 1.00 86.81 154 VAL A N 1
ATOM 1218 C CA . VAL A 1 154 ? 9.274 -6.089 -19.176 1.00 86.81 154 VAL A CA 1
ATOM 1219 C C . VAL A 1 154 ? 8.329 -5.727 -18.027 1.00 86.81 154 VAL A C 1
ATOM 1221 O O . VAL A 1 154 ? 8.636 -6.005 -16.868 1.00 86.81 154 VAL A O 1
ATOM 1224 N N . ALA A 1 155 ? 7.183 -5.097 -18.302 1.00 88.62 155 ALA A N 1
ATOM 1225 C CA . ALA A 1 155 ? 6.191 -4.778 -17.277 1.00 88.62 155 ALA A CA 1
ATOM 1226 C C . ALA A 1 155 ? 5.175 -5.911 -17.073 1.00 88.62 155 ALA A C 1
ATOM 1228 O O . ALA A 1 155 ? 4.925 -6.740 -17.944 1.00 88.62 155 ALA A O 1
ATOM 1229 N N . THR A 1 156 ? 4.508 -5.911 -15.919 1.00 88.44 156 THR A N 1
ATOM 1230 C CA . THR A 1 156 ? 3.384 -6.824 -15.690 1.00 88.44 156 THR A CA 1
ATOM 1231 C C . THR A 1 156 ? 2.164 -6.389 -16.520 1.00 88.44 156 THR A C 1
ATOM 1233 O O . THR A 1 156 ? 1.920 -5.187 -16.688 1.00 88.44 156 THR A O 1
ATOM 1236 N N . PRO A 1 157 ? 1.309 -7.324 -16.978 1.00 89.56 157 PRO A N 1
ATOM 1237 C CA . PRO A 1 157 ? 0.096 -6.968 -17.719 1.00 89.56 157 PRO A CA 1
ATOM 1238 C C . PRO A 1 157 ? -0.819 -6.008 -16.947 1.00 89.56 157 PRO A C 1
ATOM 1240 O O . PRO A 1 157 ? -1.396 -5.082 -17.519 1.00 89.56 157 PRO A O 1
ATOM 1243 N N . ARG A 1 158 ? -0.915 -6.187 -15.623 1.00 87.06 158 ARG A N 1
ATOM 1244 C CA . ARG A 1 158 ? -1.702 -5.316 -14.741 1.00 87.06 158 ARG A CA 1
ATOM 1245 C C . ARG A 1 158 ? -1.141 -3.893 -14.706 1.00 87.06 158 ARG A C 1
ATOM 1247 O O . ARG A 1 158 ? -1.913 -2.943 -14.807 1.00 87.06 158 ARG A O 1
ATOM 1254 N N . PHE A 1 159 ? 0.184 -3.736 -14.635 1.00 88.88 159 PHE A N 1
ATOM 1255 C CA . PHE A 1 159 ? 0.829 -2.422 -14.666 1.00 88.88 159 PHE A CA 1
ATOM 1256 C C . PHE A 1 159 ? 0.465 -1.635 -15.929 1.00 88.88 159 PHE A C 1
ATOM 1258 O O . PHE A 1 159 ? 0.159 -0.441 -15.831 1.00 88.88 159 PHE A O 1
ATOM 1265 N N . LEU A 1 160 ? 0.481 -2.307 -17.085 1.00 90.75 160 LEU A N 1
ATOM 1266 C CA . LEU A 1 160 ? 0.150 -1.723 -18.386 1.00 90.75 160 LEU A CA 1
ATOM 1267 C C . LEU A 1 160 ? -1.335 -1.348 -18.474 1.00 90.75 160 LEU A C 1
ATOM 1269 O O . LEU A 1 160 ? -1.670 -0.265 -18.943 1.00 90.75 160 LEU A O 1
ATOM 1273 N N . GLN A 1 161 ? -2.233 -2.200 -17.979 1.00 89.88 161 GLN A N 1
ATOM 1274 C CA . GLN A 1 161 ? -3.679 -1.945 -18.017 1.00 89.88 161 GLN A CA 1
ATOM 1275 C C . GLN A 1 161 ? -4.112 -0.782 -17.116 1.00 89.88 161 GLN A C 1
ATOM 1277 O O . GLN A 1 161 ? -5.012 -0.023 -17.472 1.00 89.88 161 GLN A O 1
ATOM 1282 N N . GLU A 1 162 ? -3.480 -0.625 -15.952 1.00 85.88 162 GLU A N 1
ATOM 1283 C CA . GLU A 1 162 ? -3.838 0.412 -14.975 1.00 85.88 162 GLU A CA 1
ATOM 1284 C C . GLU A 1 162 ? -3.317 1.809 -15.351 1.00 85.88 162 GLU A C 1
ATOM 1286 O O . GLU A 1 162 ? -3.761 2.810 -14.785 1.00 85.88 162 GLU A O 1
ATOM 1291 N N . ARG A 1 163 ? -2.375 1.904 -16.297 1.00 87.12 163 ARG A N 1
ATOM 1292 C CA . ARG A 1 163 ? -1.718 3.161 -16.674 1.00 87.12 163 ARG A CA 1
ATOM 1293 C C . ARG A 1 163 ? -2.071 3.550 -18.097 1.00 87.12 163 ARG A C 1
ATOM 1295 O O . ARG A 1 163 ? -1.914 2.779 -19.033 1.00 87.12 163 ARG A O 1
ATOM 1302 N N . SER A 1 164 ? -2.462 4.805 -18.274 1.00 88.69 164 SER A N 1
ATOM 1303 C CA . SER A 1 164 ? -2.630 5.403 -19.602 1.00 88.69 164 SER A CA 1
ATOM 1304 C C . SER A 1 164 ? -1.332 5.364 -20.418 1.00 88.69 164 SER A C 1
ATOM 1306 O O . SER A 1 164 ? -0.240 5.409 -19.844 1.00 88.69 164 SER A O 1
ATOM 1308 N N . VAL A 1 165 ? -1.456 5.441 -21.740 1.00 90.06 165 VAL A N 1
ATOM 1309 C CA . VAL A 1 165 ? -0.329 5.475 -22.684 1.00 90.06 165 VAL A CA 1
ATOM 1310 C C . VAL A 1 165 ? 0.662 6.604 -22.373 1.00 90.06 165 VAL A C 1
ATOM 1312 O O . VAL A 1 165 ? 1.872 6.412 -22.478 1.00 90.06 165 VAL A O 1
ATOM 1315 N N . GLU A 1 166 ? 0.185 7.775 -21.949 1.00 88.50 166 GLU A N 1
ATOM 1316 C CA . GLU A 1 166 ? 1.038 8.918 -21.602 1.00 88.50 166 GLU A CA 1
ATOM 1317 C C . GLU A 1 166 ? 1.948 8.601 -20.411 1.00 88.50 166 GLU A C 1
ATOM 1319 O O . GLU A 1 166 ? 3.141 8.883 -20.443 1.00 88.50 166 GLU A O 1
ATOM 1324 N N . VAL A 1 167 ? 1.391 7.963 -19.381 1.00 88.12 167 VAL A N 1
ATOM 1325 C CA . VAL A 1 167 ? 2.132 7.538 -18.187 1.00 88.12 167 VAL A CA 1
ATOM 1326 C C . VAL A 1 167 ? 3.124 6.437 -1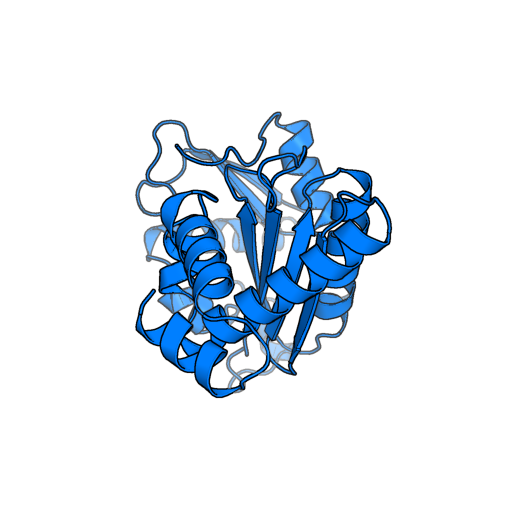8.532 1.00 88.12 167 VAL A C 1
ATOM 1328 O O . VAL A 1 167 ? 4.267 6.489 -18.086 1.00 88.12 167 VAL A O 1
ATOM 1331 N N . GLN A 1 168 ? 2.726 5.474 -19.363 1.00 92.00 168 GLN A N 1
ATOM 1332 C CA . GLN A 1 168 ? 3.624 4.418 -19.829 1.00 92.00 168 GLN A CA 1
ATOM 1333 C C . GLN A 1 168 ? 4.856 4.994 -20.548 1.00 92.00 168 GLN A C 1
ATOM 1335 O O . GLN A 1 168 ? 5.971 4.564 -20.273 1.00 92.00 168 GLN A O 1
ATOM 1340 N N . LYS A 1 169 ? 4.704 6.041 -21.372 1.00 91.69 169 LYS A N 1
ATOM 1341 C CA . LYS A 1 169 ? 5.846 6.718 -22.024 1.00 91.69 169 LYS A CA 1
ATOM 1342 C C . LYS A 1 169 ? 6.846 7.323 -21.034 1.00 91.69 169 LYS A C 1
ATOM 1344 O O . LYS A 1 169 ? 8.047 7.321 -21.306 1.00 91.69 169 LYS A O 1
ATOM 1349 N N . LEU A 1 170 ? 6.376 7.824 -19.890 1.00 90.81 170 LEU A N 1
ATOM 1350 C CA . LEU A 1 170 ? 7.262 8.330 -18.837 1.00 90.81 170 LEU A CA 1
ATOM 1351 C C . LEU A 1 170 ? 8.114 7.201 -18.251 1.00 90.81 170 LEU A C 1
ATOM 1353 O O . LEU A 1 170 ? 9.317 7.371 -18.078 1.00 90.81 170 LEU A O 1
ATOM 1357 N N . TYR A 1 171 ? 7.509 6.037 -17.997 1.00 91.88 171 TYR A N 1
ATOM 1358 C CA . TYR A 1 171 ? 8.242 4.858 -17.533 1.00 91.88 171 TYR A CA 1
ATOM 1359 C C . TYR A 1 171 ? 9.205 4.316 -18.594 1.00 91.88 171 TYR A C 1
ATOM 1361 O O . TYR A 1 171 ? 10.343 4.024 -18.250 1.00 91.88 171 TYR A O 1
ATOM 1369 N N . GLN A 1 172 ? 8.807 4.269 -19.870 1.00 94.56 172 GLN A N 1
ATOM 1370 C CA . GLN A 1 172 ? 9.702 3.891 -20.972 1.00 94.56 172 GLN A CA 1
ATOM 1371 C C . GLN A 1 172 ? 10.958 4.774 -20.996 1.00 94.56 172 GLN A C 1
ATOM 1373 O O . GLN A 1 172 ? 12.076 4.275 -20.992 1.00 94.56 172 GLN A O 1
ATOM 1378 N N . THR A 1 173 ? 10.774 6.095 -20.907 1.00 92.38 173 THR A N 1
ATOM 1379 C CA . THR A 1 173 ? 11.889 7.058 -20.898 1.00 92.38 173 THR A CA 1
ATOM 1380 C C . THR A 1 173 ? 12.819 6.845 -19.701 1.00 92.38 173 THR A C 1
ATOM 1382 O O . THR A 1 173 ? 14.024 7.071 -19.788 1.00 92.38 173 THR A O 1
ATOM 1385 N N . LEU A 1 174 ? 12.259 6.461 -18.553 1.00 91.94 174 LEU A N 1
ATOM 1386 C CA . LEU A 1 174 ? 13.032 6.161 -17.355 1.00 91.94 174 LEU A CA 1
ATOM 1387 C C . LEU A 1 174 ? 13.861 4.878 -17.532 1.00 91.94 174 LEU A C 1
ATOM 1389 O O . LEU A 1 174 ? 15.047 4.895 -17.215 1.00 91.94 174 LEU A O 1
ATOM 1393 N N . ILE A 1 175 ? 13.264 3.813 -18.082 1.00 91.81 175 ILE A N 1
ATOM 1394 C CA . ILE A 1 175 ? 13.955 2.547 -18.380 1.00 91.81 175 ILE A CA 1
ATOM 1395 C C . ILE A 1 175 ? 15.105 2.787 -19.360 1.00 91.81 175 ILE A C 1
ATOM 1397 O O . ILE A 1 175 ? 16.234 2.391 -19.071 1.00 91.81 175 ILE A O 1
ATOM 1401 N N . ASP A 1 176 ? 14.849 3.485 -20.469 1.00 93.44 176 ASP A N 1
ATOM 1402 C CA . ASP A 1 176 ? 15.860 3.754 -21.497 1.00 93.44 176 ASP A CA 1
ATOM 1403 C C . ASP A 1 176 ? 17.077 4.495 -20.915 1.00 93.44 176 ASP A C 1
ATOM 1405 O O . ASP A 1 176 ? 18.225 4.150 -21.197 1.00 93.44 176 ASP A O 1
ATOM 1409 N N . GLU A 1 177 ? 16.848 5.490 -20.052 1.00 93.56 177 GLU A N 1
ATOM 1410 C CA . GLU A 1 177 ? 17.922 6.270 -19.429 1.00 93.56 177 GLU A CA 1
ATOM 1411 C C . GLU A 1 177 ? 18.710 5.467 -18.386 1.00 93.56 177 GLU A C 1
ATOM 1413 O O . GLU A 1 177 ? 19.948 5.505 -18.371 1.00 93.56 177 GLU A O 1
ATOM 1418 N N . THR A 1 178 ? 18.019 4.704 -17.536 1.00 92.00 178 THR A N 1
ATOM 1419 C CA . THR A 1 178 ? 18.665 3.817 -16.559 1.00 92.00 178 THR A CA 1
ATOM 1420 C C . THR A 1 178 ? 19.504 2.750 -17.259 1.00 92.00 178 THR A C 1
ATOM 1422 O O . THR A 1 178 ? 20.637 2.497 -16.847 1.00 92.00 178 THR A O 1
ATOM 1425 N N . MET A 1 179 ? 19.012 2.173 -18.357 1.00 90.12 179 MET A N 1
ATOM 1426 C CA . MET A 1 179 ? 19.736 1.151 -19.121 1.00 90.12 179 MET A CA 1
ATOM 1427 C C . MET A 1 179 ? 20.915 1.728 -19.913 1.00 90.12 179 MET A C 1
ATOM 1429 O O . MET A 1 179 ? 21.971 1.092 -19.984 1.00 90.12 179 MET A O 1
ATOM 1433 N N . ALA A 1 180 ? 20.791 2.946 -20.446 1.00 91.00 180 ALA A N 1
ATOM 1434 C CA . ALA A 1 180 ? 21.883 3.625 -21.144 1.00 91.00 180 ALA A CA 1
ATOM 1435 C C . ALA A 1 180 ? 23.030 4.029 -20.202 1.00 91.00 180 ALA A C 1
ATOM 1437 O O . ALA A 1 180 ? 24.201 3.926 -20.566 1.00 91.00 180 ALA A O 1
ATOM 1438 N N . THR A 1 181 ? 22.704 4.494 -18.993 1.00 90.31 181 THR A N 1
ATOM 1439 C CA . THR A 1 181 ? 23.700 4.986 -18.026 1.00 90.31 181 THR A CA 1
ATOM 1440 C C . THR A 1 181 ? 24.214 3.909 -17.076 1.00 90.31 181 THR A C 1
ATOM 1442 O O . THR A 1 181 ? 25.285 4.089 -16.496 1.00 90.31 181 THR A O 1
ATOM 1445 N N . ARG A 1 182 ? 23.463 2.810 -16.909 1.00 88.44 182 ARG A N 1
ATOM 1446 C CA . ARG A 1 182 ? 23.681 1.766 -15.891 1.00 88.44 182 ARG A CA 1
ATOM 1447 C C . ARG A 1 182 ? 23.793 2.348 -14.468 1.00 88.44 182 ARG A C 1
ATOM 1449 O O . ARG A 1 182 ? 24.490 1.795 -13.623 1.00 88.44 182 ARG A O 1
ATOM 1456 N N . ASN A 1 183 ? 23.100 3.461 -14.213 1.00 86.50 183 ASN A N 1
ATOM 1457 C CA . ASN A 1 183 ? 23.068 4.180 -12.937 1.00 86.50 183 ASN A CA 1
ATOM 1458 C C . ASN A 1 183 ? 21.627 4.371 -12.448 1.00 86.50 183 ASN A C 1
ATOM 1460 O O . ASN A 1 183 ? 20.672 4.275 -13.220 1.00 86.50 183 ASN A O 1
ATOM 1464 N N . THR A 1 184 ? 21.470 4.703 -11.166 1.00 86.19 184 THR A N 1
ATOM 1465 C CA . THR A 1 184 ? 20.177 5.131 -10.619 1.00 86.19 184 THR A CA 1
ATOM 1466 C C . THR A 1 184 ? 19.765 6.477 -11.204 1.00 86.19 184 THR A C 1
ATOM 1468 O O . THR A 1 184 ? 20.534 7.439 -11.179 1.00 86.19 184 THR A O 1
ATOM 1471 N N . VAL A 1 185 ? 18.529 6.552 -11.690 1.00 87.12 185 VAL A N 1
ATOM 147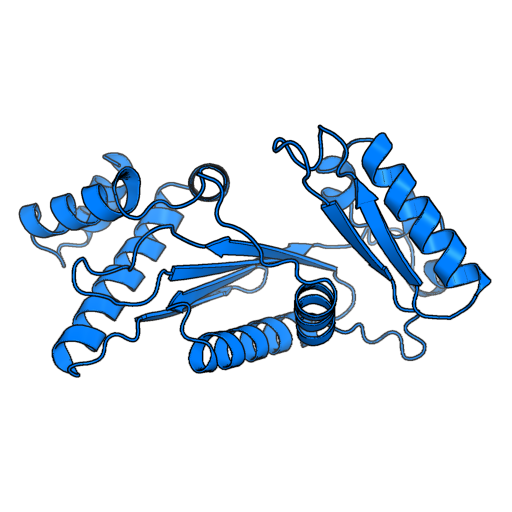2 C CA . VAL A 1 185 ? 17.919 7.757 -12.253 1.00 87.12 185 VAL A CA 1
ATOM 1473 C C . VAL A 1 185 ? 16.769 8.186 -11.349 1.00 87.12 185 VAL A C 1
ATOM 1475 O O . VAL A 1 185 ? 15.898 7.381 -11.018 1.00 87.12 185 VAL A O 1
ATOM 1478 N N . VAL A 1 186 ? 16.757 9.464 -10.966 1.00 85.81 186 VAL A N 1
ATOM 1479 C CA . VAL A 1 186 ? 15.675 10.088 -10.196 1.00 85.81 186 VAL A CA 1
ATOM 1480 C C . VAL A 1 186 ? 15.152 11.289 -10.973 1.00 85.81 186 VAL A C 1
ATOM 1482 O O . VAL A 1 186 ? 15.929 12.151 -11.384 1.00 85.81 186 VAL A O 1
ATOM 1485 N N . LYS A 1 187 ? 13.836 11.354 -11.179 1.00 84.31 187 LYS A N 1
ATOM 1486 C CA . LYS A 1 187 ? 13.167 12.451 -11.888 1.00 84.31 187 LYS A CA 1
ATOM 1487 C C . LYS A 1 187 ? 12.026 13.000 -11.052 1.00 84.31 187 LYS A C 1
ATOM 1489 O O . LYS A 1 187 ? 11.248 12.233 -10.492 1.00 84.31 187 LYS A O 1
ATOM 1494 N N . VAL A 1 188 ? 11.900 14.3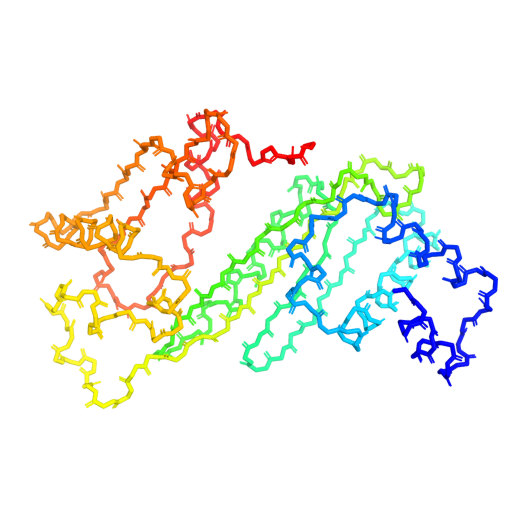23 -11.027 1.00 84.38 188 VAL A N 1
ATOM 1495 C CA . VAL A 1 188 ? 10.759 15.029 -10.438 1.00 84.38 188 VAL A CA 1
ATOM 1496 C C . VAL A 1 188 ? 10.144 15.920 -11.505 1.00 84.38 188 VAL A C 1
ATOM 1498 O O . VAL A 1 188 ? 10.855 16.679 -12.162 1.00 84.38 188 VAL A O 1
ATOM 1501 N N . PHE A 1 189 ? 8.836 15.814 -11.704 1.00 84.31 189 PHE A N 1
ATOM 1502 C CA . PHE A 1 189 ? 8.106 16.609 -12.692 1.00 84.31 189 PHE A CA 1
ATOM 1503 C C . PHE A 1 189 ? 6.663 16.844 -12.248 1.00 84.31 189 PHE A C 1
ATOM 1505 O O . PHE A 1 189 ? 6.156 16.176 -11.343 1.00 84.31 189 PHE A O 1
ATOM 1512 N N . ASP A 1 190 ? 5.999 17.808 -12.883 1.00 83.88 190 ASP A N 1
ATOM 1513 C CA . ASP A 1 190 ? 4.592 18.095 -12.617 1.00 83.88 190 ASP A CA 1
ATOM 1514 C C . ASP A 1 190 ? 3.725 16.895 -12.984 1.00 83.88 190 ASP A C 1
ATOM 1516 O O . ASP A 1 190 ? 3.837 16.331 -14.075 1.00 83.88 190 ASP A O 1
ATOM 1520 N N . ALA A 1 191 ? 2.849 16.503 -12.065 1.00 81.00 191 ALA A N 1
ATOM 1521 C CA . ALA A 1 191 ? 2.006 15.343 -12.255 1.00 81.00 191 ALA A CA 1
ATOM 1522 C C . ALA A 1 191 ? 1.053 15.555 -13.446 1.00 81.00 191 ALA A C 1
ATOM 1524 O O . ALA A 1 191 ? 0.260 16.503 -13.440 1.00 81.00 191 ALA A O 1
ATOM 1525 N N . PRO A 1 192 ? 1.064 14.655 -14.443 1.00 79.88 192 PRO A N 1
ATOM 1526 C CA . PRO A 1 192 ? 0.020 14.605 -15.454 1.00 79.88 192 PRO A CA 1
ATOM 1527 C C . PRO A 1 192 ? -1.369 14.529 -14.802 1.00 79.88 192 PRO A C 1
ATOM 1529 O O . PRO A 1 192 ? -1.541 13.884 -13.766 1.00 79.88 192 PRO A O 1
ATOM 1532 N N . THR A 1 193 ? -2.384 15.152 -15.408 1.00 76.31 193 THR A N 1
ATOM 1533 C CA . THR A 1 193 ? -3.741 15.264 -14.824 1.00 76.31 193 THR A CA 1
ATOM 1534 C C . THR A 1 193 ? -4.393 13.906 -14.522 1.00 76.31 193 THR A C 1
ATOM 1536 O O . THR A 1 193 ? -5.239 13.783 -13.641 1.00 76.31 193 THR A O 1
ATOM 1539 N N . ASN A 1 194 ? -3.992 12.870 -15.254 1.00 72.12 194 ASN A N 1
ATOM 1540 C CA . ASN A 1 194 ? -4.398 11.477 -15.074 1.00 72.12 194 ASN A CA 1
ATOM 1541 C C . ASN A 1 194 ? -3.637 10.736 -13.957 1.00 72.12 194 ASN A C 1
ATOM 1543 O O . ASN A 1 194 ? -4.116 9.697 -13.512 1.00 72.12 194 ASN A O 1
ATOM 1547 N N . LEU A 1 195 ? -2.489 11.246 -13.499 1.00 71.19 195 LEU A N 1
ATOM 1548 C CA . LEU A 1 195 ? -1.731 10.716 -12.357 1.00 71.19 195 LEU A CA 1
ATOM 1549 C C . LEU A 1 195 ? -2.106 11.405 -11.045 1.00 71.19 195 LEU A C 1
ATOM 1551 O O . LEU A 1 195 ? -2.194 10.745 -10.012 1.00 71.19 195 LEU A O 1
ATOM 1555 N N . ALA A 1 196 ? -2.355 12.715 -11.076 1.00 70.06 196 ALA A N 1
ATOM 1556 C CA . ALA A 1 196 ? -2.817 13.450 -9.908 1.00 70.06 196 ALA A CA 1
ATOM 1557 C C . ALA A 1 196 ? -3.856 14.506 -10.289 1.00 70.06 196 ALA A C 1
ATOM 1559 O O . ALA A 1 196 ? -3.664 15.310 -11.196 1.00 70.06 196 ALA A O 1
ATOM 1560 N N . GLN A 1 197 ? -4.955 14.532 -9.535 1.00 63.97 197 GLN A N 1
ATOM 1561 C CA . GLN A 1 197 ? -6.057 15.476 -9.751 1.00 63.97 197 GLN A CA 1
ATOM 1562 C C . GLN A 1 197 ? -5.810 16.844 -9.098 1.00 63.97 197 GLN A C 1
ATOM 1564 O O . GLN A 1 197 ? -6.549 17.796 -9.344 1.00 63.97 197 GLN A O 1
ATOM 1569 N N . LYS A 1 198 ? -4.784 16.959 -8.248 1.00 66.69 198 LYS A N 1
ATOM 1570 C CA . LYS A 1 198 ? -4.514 18.161 -7.460 1.00 66.69 198 LYS A CA 1
ATOM 1571 C C . LYS A 1 198 ? -3.527 19.078 -8.177 1.00 66.69 198 LYS A C 1
ATOM 1573 O O . LYS A 1 198 ? -2.430 18.663 -8.535 1.00 66.69 198 LYS A O 1
ATOM 1578 N N . SER A 1 199 ? -3.903 20.347 -8.321 1.00 65.75 199 SER A N 1
ATOM 1579 C CA . SER A 1 199 ? -3.015 21.387 -8.852 1.00 65.75 199 SER A CA 1
ATOM 1580 C C . SER A 1 199 ? -1.742 21.497 -8.007 1.00 65.75 199 SER A C 1
ATOM 1582 O O . SER A 1 199 ? -1.822 21.600 -6.782 1.00 65.75 199 SER A O 1
ATOM 1584 N N . GLY A 1 200 ? -0.579 21.491 -8.663 1.00 71.50 200 GLY A N 1
ATOM 1585 C CA . GLY A 1 200 ? 0.735 21.534 -8.009 1.00 71.50 200 GLY A CA 1
ATOM 1586 C C . GLY A 1 200 ? 1.222 20.192 -7.451 1.00 71.50 200 GLY A C 1
ATOM 1587 O O . GLY A 1 200 ? 2.181 20.173 -6.684 1.00 71.50 200 GLY A O 1
ATOM 1588 N N . ALA A 1 201 ? 0.566 19.076 -7.787 1.00 75.19 201 ALA A N 1
ATOM 1589 C CA . ALA A 1 201 ? 1.100 17.753 -7.488 1.00 75.19 201 ALA A CA 1
ATOM 1590 C C . ALA A 1 201 ? 2.364 17.479 -8.315 1.00 75.19 201 ALA A C 1
ATOM 1592 O O . ALA A 1 201 ? 2.427 17.801 -9.501 1.00 75.19 201 ALA A O 1
ATOM 1593 N N . GLN A 1 202 ? 3.346 16.842 -7.684 1.00 79.19 202 GLN A N 1
ATOM 1594 C CA . GLN A 1 202 ? 4.582 16.407 -8.325 1.00 79.19 202 GLN A CA 1
ATOM 1595 C C . GLN A 1 202 ? 4.656 14.884 -8.321 1.00 79.19 202 GLN A C 1
ATOM 1597 O O . GLN A 1 202 ? 4.163 14.228 -7.401 1.00 79.19 202 GLN A O 1
ATOM 1602 N N . VAL A 1 203 ? 5.283 14.331 -9.351 1.00 81.19 203 VAL A N 1
ATOM 1603 C CA . VAL A 1 203 ? 5.620 12.913 -9.442 1.00 81.19 203 VAL A CA 1
ATOM 1604 C C . VAL A 1 203 ? 7.120 12.778 -9.257 1.00 81.19 203 VAL A C 1
ATOM 1606 O O . VAL A 1 203 ? 7.886 13.462 -9.932 1.00 81.19 203 VAL A O 1
ATOM 1609 N N . LEU A 1 204 ? 7.519 11.876 -8.361 1.00 82.25 204 LEU A N 1
ATOM 1610 C CA . LEU A 1 204 ? 8.890 11.403 -8.232 1.00 82.25 204 LEU A CA 1
ATOM 1611 C C . LEU A 1 204 ? 8.978 10.010 -8.858 1.00 82.25 204 LEU A C 1
ATOM 1613 O O . LEU A 1 204 ? 8.254 9.098 -8.460 1.00 82.25 204 LEU A O 1
ATOM 1617 N N . GLN A 1 205 ? 9.848 9.857 -9.847 1.00 86.19 205 GLN A N 1
ATOM 1618 C CA . GLN A 1 205 ? 10.202 8.573 -10.438 1.00 86.19 205 GLN A CA 1
ATOM 1619 C C . GLN A 1 205 ? 11.626 8.209 -10.036 1.00 86.19 205 GLN A C 1
ATOM 1621 O O . GLN A 1 205 ? 12.525 9.044 -10.116 1.00 86.19 205 GLN A O 1
ATOM 1626 N N . LEU A 1 206 ? 11.818 6.956 -9.640 1.00 85.75 206 LEU A N 1
ATOM 1627 C CA . LEU A 1 206 ? 13.117 6.365 -9.356 1.00 85.75 206 LEU A CA 1
ATOM 1628 C C . LEU A 1 206 ? 13.230 5.067 -10.150 1.00 85.75 206 LEU A C 1
ATOM 1630 O O . LEU A 1 206 ? 12.305 4.255 -10.144 1.00 85.75 206 LEU A O 1
ATOM 1634 N N . ALA A 1 207 ? 14.360 4.881 -10.817 1.00 87.88 207 ALA A N 1
ATOM 1635 C CA . ALA A 1 207 ? 14.756 3.605 -11.391 1.00 87.88 207 ALA A CA 1
ATOM 1636 C C . ALA A 1 207 ? 16.204 3.325 -11.012 1.00 87.88 207 ALA A C 1
ATOM 1638 O O . ALA A 1 207 ? 17.069 4.188 -11.157 1.00 87.88 207 ALA A O 1
ATOM 1639 N N . ALA A 1 208 ? 16.457 2.121 -10.518 1.00 86.44 208 ALA A N 1
ATOM 1640 C CA . ALA A 1 208 ? 17.782 1.658 -10.149 1.00 86.44 208 ALA A CA 1
ATOM 1641 C C . ALA A 1 208 ? 18.178 0.504 -11.067 1.00 86.44 208 ALA A C 1
ATOM 1643 O O . ALA A 1 208 ? 17.371 -0.383 -11.345 1.00 86.44 208 ALA A O 1
ATOM 1644 N N . PHE A 1 209 ? 19.423 0.525 -11.538 1.00 84.06 209 PHE A N 1
ATOM 1645 C CA . PHE A 1 209 ? 19.984 -0.608 -12.257 1.00 84.06 209 PHE A CA 1
ATOM 1646 C C . PHE A 1 209 ? 20.423 -1.668 -11.242 1.00 84.06 209 PHE A C 1
ATOM 1648 O O . PHE A 1 209 ? 21.413 -1.482 -10.534 1.00 84.06 209 PHE A O 1
ATOM 1655 N N . ASP A 1 210 ? 19.669 -2.762 -11.153 1.00 79.06 210 ASP A N 1
ATOM 1656 C CA . ASP A 1 210 ? 19.992 -3.876 -10.265 1.00 79.06 210 ASP A CA 1
ATOM 1657 C C . ASP A 1 210 ? 20.980 -4.835 -10.947 1.00 79.06 210 ASP A C 1
ATOM 1659 O O . ASP A 1 210 ? 20.620 -5.630 -11.818 1.00 79.06 210 ASP A O 1
ATOM 1663 N N . VAL A 1 211 ? 22.249 -4.741 -10.541 1.00 72.44 211 VAL A N 1
ATOM 1664 C CA . VAL A 1 211 ? 23.338 -5.594 -11.042 1.00 72.44 211 VAL A CA 1
ATOM 1665 C C . VAL A 1 211 ? 23.158 -7.046 -10.591 1.00 72.44 211 VAL A C 1
ATOM 1667 O O . VAL A 1 211 ? 23.444 -7.964 -11.361 1.00 72.44 211 VAL A O 1
ATOM 1670 N N . ASP A 1 212 ? 22.671 -7.248 -9.365 1.00 71.69 212 ASP A N 1
ATOM 1671 C CA . ASP A 1 212 ? 22.521 -8.570 -8.749 1.00 71.69 212 ASP A CA 1
ATOM 1672 C C . ASP A 1 212 ? 21.201 -9.244 -9.140 1.00 71.69 212 ASP A C 1
ATOM 1674 O O . ASP A 1 212 ? 21.067 -10.462 -8.988 1.00 71.69 212 ASP A O 1
ATOM 1678 N N . ARG A 1 213 ? 20.251 -8.461 -9.668 1.00 68.25 213 ARG A N 1
ATOM 1679 C CA . ARG A 1 213 ? 18.943 -8.892 -10.191 1.00 68.25 213 ARG A CA 1
ATOM 1680 C C . ARG A 1 213 ? 18.121 -9.670 -9.177 1.00 68.25 213 ARG A C 1
ATOM 1682 O O . ARG A 1 213 ? 17.411 -10.616 -9.516 1.00 68.25 213 ARG A O 1
ATOM 1689 N N . LYS A 1 214 ? 18.252 -9.280 -7.916 1.00 67.88 214 LYS A N 1
ATOM 1690 C CA . LYS A 1 214 ? 17.512 -9.872 -6.800 1.00 67.88 214 LYS A CA 1
ATOM 1691 C C . LYS A 1 214 ? 16.235 -9.102 -6.500 1.00 67.88 214 LYS A C 1
ATOM 1693 O O . LYS A 1 214 ? 15.419 -9.581 -5.721 1.00 67.88 214 LYS A O 1
ATOM 1698 N N . GLY A 1 215 ? 16.063 -7.932 -7.115 1.00 69.56 215 GLY A N 1
ATOM 1699 C CA . GLY A 1 215 ? 15.059 -6.973 -6.706 1.00 69.56 215 GLY A CA 1
ATOM 1700 C C . GLY A 1 215 ? 15.450 -6.329 -5.377 1.00 69.56 215 GLY A C 1
ATOM 1701 O O . GLY A 1 215 ? 16.186 -6.875 -4.554 1.00 69.56 215 GLY A O 1
ATOM 1702 N N . SER A 1 216 ? 14.977 -5.113 -5.162 1.00 71.50 216 SER A N 1
ATOM 1703 C CA . SER A 1 216 ? 15.096 -4.428 -3.881 1.00 71.50 216 SER A CA 1
ATOM 1704 C C . SER A 1 216 ? 13.865 -3.564 -3.701 1.00 71.50 216 SER A C 1
ATOM 1706 O O . SER A 1 216 ? 13.415 -2.913 -4.642 1.00 71.50 216 SER A O 1
ATOM 1708 N N . ALA A 1 217 ? 13.295 -3.573 -2.498 1.00 68.88 217 ALA A N 1
ATOM 1709 C CA . ALA A 1 217 ? 12.051 -2.860 -2.241 1.00 68.88 217 ALA A CA 1
ATOM 1710 C C . ALA A 1 217 ? 12.204 -1.325 -2.357 1.00 68.88 217 ALA A C 1
ATOM 1712 O O . ALA A 1 217 ? 11.208 -0.646 -2.570 1.00 68.88 217 ALA A O 1
ATOM 1713 N N . TYR A 1 218 ? 13.422 -0.773 -2.233 1.00 75.06 218 TYR A N 1
ATOM 1714 C CA . TYR A 1 218 ? 13.760 0.667 -2.266 1.00 75.06 218 TYR A CA 1
ATOM 1715 C C . TYR A 1 218 ? 12.819 1.592 -1.450 1.00 75.06 218 TYR A C 1
ATOM 1717 O O . TYR A 1 218 ? 12.787 2.803 -1.667 1.00 75.06 218 TYR A O 1
ATOM 1725 N N . ILE A 1 219 ? 12.019 1.047 -0.521 1.00 71.88 219 ILE A N 1
ATOM 1726 C CA . ILE A 1 219 ? 10.949 1.776 0.181 1.00 71.88 219 ILE A CA 1
ATOM 1727 C C . ILE A 1 219 ? 11.547 2.889 1.040 1.00 71.88 219 ILE A C 1
ATOM 1729 O O . ILE A 1 219 ? 11.066 4.022 1.019 1.00 71.88 219 ILE A O 1
ATOM 1733 N N . SER A 1 220 ? 12.622 2.584 1.766 1.00 68.50 220 SER A N 1
ATOM 1734 C CA . SER A 1 220 ? 13.311 3.540 2.633 1.00 68.50 220 SER A CA 1
ATOM 1735 C C . SER A 1 220 ? 13.931 4.679 1.829 1.00 68.50 220 SER A C 1
ATOM 1737 O O . SER A 1 220 ? 13.789 5.841 2.207 1.00 68.50 220 SER A O 1
ATOM 1739 N N . GLU A 1 221 ? 14.555 4.352 0.701 1.00 72.38 221 GLU A N 1
ATOM 1740 C CA . GLU A 1 221 ? 15.205 5.280 -0.219 1.00 72.38 221 GLU A CA 1
ATOM 1741 C C . GLU A 1 221 ? 14.175 6.190 -0.889 1.00 72.38 221 GLU A C 1
ATOM 1743 O O . GLU A 1 221 ? 14.378 7.400 -0.971 1.00 72.38 221 GLU A O 1
ATOM 1748 N N . ILE A 1 222 ? 13.030 5.643 -1.305 1.00 72.94 222 ILE A N 1
ATOM 1749 C CA . ILE A 1 222 ? 11.911 6.422 -1.846 1.00 72.94 222 ILE A CA 1
ATOM 1750 C C . ILE A 1 222 ? 11.353 7.364 -0.767 1.00 72.94 222 ILE A C 1
ATOM 1752 O O . ILE A 1 222 ? 11.158 8.555 -1.024 1.00 72.94 222 ILE A O 1
ATOM 1756 N N . ASN A 1 223 ? 11.160 6.876 0.461 1.00 67.69 223 ASN A N 1
ATOM 1757 C CA . ASN A 1 223 ? 10.698 7.690 1.590 1.00 67.69 223 ASN A CA 1
ATOM 1758 C C . ASN A 1 223 ? 11.714 8.777 1.990 1.00 67.69 223 ASN A C 1
ATOM 1760 O O . ASN A 1 223 ? 11.327 9.849 2.462 1.00 67.69 223 ASN A O 1
ATOM 1764 N N . GLU A 1 224 ? 13.013 8.528 1.836 1.00 66.19 224 GLU A N 1
ATOM 1765 C CA . GLU A 1 224 ? 14.066 9.531 2.013 1.00 66.19 224 GLU A CA 1
ATOM 1766 C C . GLU A 1 224 ? 14.075 10.549 0.868 1.00 66.19 224 GLU A C 1
ATOM 1768 O O . GLU A 1 224 ? 14.182 11.747 1.126 1.00 66.19 224 GLU A O 1
ATOM 1773 N N . CYS A 1 225 ? 13.869 10.110 -0.376 1.00 63.88 225 CYS A N 1
ATOM 1774 C CA . CYS A 1 225 ? 13.735 10.993 -1.535 1.00 63.88 225 CYS A CA 1
ATOM 1775 C C . CYS A 1 225 ? 12.569 11.975 -1.363 1.00 63.88 225 CYS A C 1
ATOM 1777 O O . CYS A 1 225 ? 12.726 13.169 -1.620 1.00 63.88 225 CYS A O 1
ATOM 1779 N N . PHE A 1 226 ? 11.422 11.507 -0.867 1.00 65.62 226 PHE A N 1
ATOM 1780 C CA . PHE A 1 226 ? 10.298 12.381 -0.525 1.00 65.62 226 PHE A CA 1
ATOM 1781 C C . PHE A 1 226 ? 10.684 13.422 0.540 1.00 65.62 226 PHE A C 1
ATOM 1783 O O . PHE A 1 226 ? 10.460 14.621 0.350 1.00 65.62 226 PHE A O 1
ATOM 1790 N N . ARG A 1 227 ? 11.354 12.992 1.620 1.00 62.31 227 ARG A N 1
ATOM 1791 C CA . ARG A 1 227 ? 11.818 13.881 2.701 1.00 62.31 227 ARG A CA 1
ATOM 1792 C C . ARG A 1 227 ? 12.846 14.915 2.231 1.00 62.31 227 ARG A C 1
ATOM 1794 O O . ARG A 1 227 ? 12.724 16.085 2.588 1.00 62.31 227 ARG A O 1
ATOM 1801 N N . SER A 1 228 ? 13.825 14.524 1.414 1.00 53.53 228 SER A N 1
ATOM 1802 C CA . SER A 1 228 ? 14.888 15.415 0.920 1.00 53.53 228 SER A CA 1
ATOM 1803 C C . SER A 1 228 ? 14.384 16.474 -0.064 1.00 53.53 228 SER A C 1
ATOM 1805 O O . SER A 1 228 ? 14.961 17.558 -0.146 1.00 53.53 228 SER A O 1
ATOM 1807 N N . HIS A 1 229 ? 13.266 16.205 -0.744 1.00 53.25 229 HIS A N 1
ATOM 1808 C CA . HIS A 1 229 ? 12.592 17.154 -1.634 1.00 53.25 229 HIS A CA 1
ATOM 1809 C C . HIS A 1 229 ? 11.483 17.954 -0.932 1.00 53.25 229 HIS A C 1
ATOM 1811 O O . HIS A 1 229 ? 10.747 18.691 -1.587 1.00 53.25 229 HIS A O 1
ATOM 1817 N N . ASN A 1 230 ? 11.368 17.845 0.399 1.00 54.94 230 ASN A N 1
ATOM 1818 C CA . ASN A 1 230 ? 10.342 18.514 1.204 1.00 54.94 230 ASN A CA 1
ATOM 1819 C C . ASN A 1 230 ? 8.903 18.166 0.755 1.00 54.94 230 ASN A C 1
ATOM 1821 O O . ASN A 1 230 ? 7.968 18.961 0.898 1.00 54.94 230 ASN A O 1
ATOM 1825 N N . VAL A 1 231 ? 8.738 16.970 0.181 1.00 54.97 231 VAL A N 1
ATOM 1826 C CA . VAL A 1 231 ? 7.463 16.417 -0.269 1.00 54.97 231 VAL A CA 1
ATOM 1827 C C . VAL A 1 231 ? 6.992 15.438 0.795 1.00 54.97 231 VAL A C 1
ATOM 1829 O O . VAL A 1 231 ? 7.455 14.308 0.878 1.00 54.97 231 VAL A O 1
ATOM 1832 N N . GLU A 1 232 ? 6.038 15.855 1.617 1.00 54.72 232 GLU A N 1
ATOM 1833 C CA . GLU A 1 232 ? 5.265 14.910 2.418 1.00 54.72 232 GLU A CA 1
ATOM 1834 C C . GLU A 1 232 ? 4.069 14.422 1.591 1.00 54.72 232 GLU A C 1
ATOM 1836 O O . GLU A 1 232 ? 3.425 15.250 0.932 1.00 54.72 232 GLU A O 1
ATOM 1841 N N . PRO A 1 233 ? 3.706 13.125 1.640 1.00 51.31 233 PRO A N 1
ATOM 1842 C CA . PRO A 1 233 ? 2.414 12.659 1.154 1.00 51.31 233 PRO A CA 1
ATOM 1843 C C . PRO A 1 233 ? 1.302 13.384 1.927 1.00 51.31 233 PRO A C 1
ATOM 1845 O O . PRO A 1 233 ? 0.877 12.969 3.008 1.00 51.31 233 PRO A O 1
ATOM 1848 N N . LYS A 1 234 ? 0.859 14.537 1.418 1.00 42.16 234 LYS A N 1
ATOM 1849 C CA . LYS A 1 234 ? -0.231 15.302 2.022 1.00 42.16 234 LYS A CA 1
ATOM 1850 C C . LYS A 1 234 ? -1.510 14.493 1.846 1.00 42.16 234 LYS A C 1
ATOM 1852 O O . LYS A 1 234 ? -1.869 14.173 0.712 1.00 42.16 234 LYS A O 1
ATOM 1857 N N . SER A 1 235 ? -2.221 14.204 2.941 1.00 34.81 235 SER A N 1
ATOM 1858 C CA . SER A 1 235 ? -3.607 13.755 2.810 1.00 34.81 235 SER A CA 1
ATOM 1859 C C . SER A 1 235 ? -4.364 14.847 2.051 1.00 34.81 235 SER A C 1
ATOM 1861 O O . SER A 1 235 ? -4.208 16.048 2.303 1.00 34.81 235 SER A O 1
ATOM 1863 N N . SER A 1 236 ? -5.080 14.438 1.013 1.00 33.38 236 SER A N 1
ATOM 1864 C CA . SER A 1 236 ? -5.900 15.359 0.236 1.00 33.38 236 SER A CA 1
ATOM 1865 C C . SER A 1 236 ? -7.173 15.599 1.033 1.00 33.38 236 SER A C 1
ATOM 1867 O O . SER A 1 236 ? -7.886 14.632 1.269 1.00 33.38 236 SER A O 1
ATOM 1869 N N . MET A 1 237 ? -7.401 16.847 1.462 1.00 31.72 237 MET A N 1
ATOM 1870 C CA . MET A 1 237 ? -8.751 17.343 1.762 1.00 31.72 237 MET A CA 1
ATOM 1871 C C . MET A 1 237 ? -9.651 17.205 0.534 1.00 31.72 237 MET A C 1
ATOM 1873 O O . MET A 1 237 ? -9.102 17.361 -0.586 1.00 31.72 237 MET A O 1
#

Sequence (237 aa):
MTQVFSIIIKEGVLAAGSLWQEIVYYFAELGLHPSYFKHFTSAQIARHLHCLIAAKKVAQATESDYIHFEIEDADSAFYLTTMEPEKVAITDAKVAEYINTAQDCGFSVTFLKSEKPPMPEGKFPLGVFVVDKQQFDSSVKFEDMMDETDLQLVATPRFLQERSVEVQKLYQTLIDETMATRNTVVKVFDAPTNLAQKSGAQVLQLAAFDVDRKGSAYISEINECFRSHNVEPKSSM